Protein AF-Q1D2Q2-F1 (afdb_monomer)

Structure (mmCIF, N/CA/C/O backbone):
data_AF-Q1D2Q2-F1
#
_entry.id   AF-Q1D2Q2-F1
#
loop_
_atom_site.group_PDB
_atom_site.id
_atom_site.type_symbol
_atom_site.label_atom_id
_atom_site.label_alt_id
_atom_site.label_comp_id
_atom_site.label_asym_id
_atom_site.label_entity_id
_atom_site.label_seq_id
_atom_site.pdbx_PDB_ins_code
_atom_site.Cartn_x
_atom_site.Cartn_y
_atom_site.Cartn_z
_atom_site.occupancy
_atom_site.B_iso_or_equiv
_atom_site.auth_seq_id
_atom_site.auth_comp_id
_atom_site.auth_asym_id
_atom_site.auth_atom_id
_atom_site.pdbx_PDB_model_num
ATOM 1 N N . MET A 1 1 ? 24.891 -42.416 58.559 1.00 43.81 1 MET A N 1
ATOM 2 C CA . MET A 1 1 ? 25.131 -41.371 57.543 1.00 43.81 1 MET A CA 1
ATOM 3 C C . MET A 1 1 ? 24.347 -41.749 56.301 1.00 43.81 1 MET A C 1
ATOM 5 O O . MET A 1 1 ? 24.771 -42.635 55.578 1.00 43.81 1 MET A O 1
ATOM 9 N N . ALA A 1 2 ? 23.173 -41.157 56.113 1.00 37.09 2 ALA A N 1
ATOM 10 C CA . ALA A 1 2 ? 22.385 -41.283 54.892 1.00 37.09 2 ALA A CA 1
ATOM 11 C C . ALA A 1 2 ? 22.010 -39.855 54.489 1.00 37.09 2 ALA A C 1
ATOM 13 O O . ALA A 1 2 ? 21.326 -39.164 55.240 1.00 37.09 2 ALA A O 1
ATOM 14 N N . CYS A 1 3 ? 22.576 -39.391 53.377 1.00 44.53 3 CYS A N 1
ATOM 15 C CA . CYS A 1 3 ? 22.368 -38.055 52.834 1.00 44.53 3 CYS A CA 1
ATOM 16 C C . CYS A 1 3 ? 21.232 -38.153 51.809 1.00 44.53 3 CYS A C 1
ATOM 18 O O . CYS A 1 3 ? 21.395 -38.799 50.776 1.00 44.53 3 CYS A O 1
ATOM 20 N N . GLY A 1 4 ? 20.063 -37.603 52.141 1.00 39.84 4 GLY A N 1
ATOM 21 C CA . GLY A 1 4 ? 18.898 -37.569 51.259 1.00 39.84 4 GLY A CA 1
ATOM 22 C C . GLY A 1 4 ? 18.945 -36.346 50.347 1.00 39.84 4 GLY A C 1
ATOM 23 O O . GLY A 1 4 ? 18.933 -35.218 50.832 1.00 39.84 4 GLY A O 1
ATOM 24 N N . LEU A 1 5 ? 18.991 -36.578 49.035 1.00 48.56 5 LEU A N 1
ATOM 25 C CA . LEU A 1 5 ? 18.831 -35.560 47.997 1.00 48.56 5 LEU A CA 1
ATOM 26 C C . LEU A 1 5 ? 17.337 -35.290 47.771 1.00 48.56 5 LEU A C 1
ATOM 28 O O . LEU A 1 5 ? 16.595 -36.180 47.362 1.00 48.56 5 LEU A O 1
ATOM 32 N N . ILE A 1 6 ? 16.912 -34.055 48.035 1.00 47.44 6 ILE A N 1
ATOM 33 C CA . ILE A 1 6 ? 15.573 -33.545 47.723 1.00 47.44 6 ILE A CA 1
ATOM 34 C C . ILE A 1 6 ? 15.632 -32.914 46.327 1.00 47.44 6 ILE A C 1
ATOM 36 O O . ILE A 1 6 ? 16.265 -31.879 46.139 1.00 47.44 6 ILE A O 1
ATOM 40 N N . PHE A 1 7 ? 14.969 -33.537 45.352 1.00 45.44 7 PHE A N 1
ATOM 41 C CA . PHE A 1 7 ? 14.691 -32.935 44.047 1.00 45.44 7 PHE A CA 1
ATOM 42 C C . PHE A 1 7 ? 13.470 -32.015 44.173 1.00 45.44 7 PHE A C 1
ATOM 44 O O . PHE A 1 7 ? 12.333 -32.480 44.248 1.00 45.44 7 PHE A O 1
ATOM 51 N N . GLY A 1 8 ? 13.706 -30.704 44.215 1.00 42.50 8 GLY A N 1
ATOM 52 C CA . GLY A 1 8 ? 12.659 -29.696 44.066 1.00 42.50 8 GLY A CA 1
ATOM 53 C C . GLY A 1 8 ? 12.305 -29.523 42.590 1.00 42.50 8 GLY A C 1
ATOM 54 O O . GLY A 1 8 ? 13.089 -28.957 41.834 1.00 42.50 8 GLY A O 1
ATOM 55 N N . SER A 1 9 ? 11.136 -30.019 42.179 1.00 48.91 9 SER A N 1
ATOM 56 C CA . SER A 1 9 ? 10.529 -29.688 40.885 1.00 48.91 9 SER A CA 1
ATOM 57 C C . SER A 1 9 ? 10.097 -28.224 40.892 1.00 48.91 9 SER A C 1
ATOM 59 O O . SER A 1 9 ? 9.145 -27.853 41.579 1.00 48.91 9 SER A O 1
ATOM 61 N N . LEU A 1 10 ? 10.810 -27.396 40.135 1.00 44.06 10 LEU A N 1
ATOM 62 C CA . LEU A 1 10 ? 10.435 -26.018 39.858 1.00 44.06 10 LEU A CA 1
ATOM 63 C C . LEU A 1 10 ? 9.388 -26.042 38.732 1.00 44.06 10 LEU A C 1
ATOM 65 O O . LEU A 1 10 ? 9.733 -26.193 37.562 1.00 44.06 10 LEU A O 1
ATOM 69 N N . LEU A 1 11 ? 8.101 -25.953 39.081 1.00 40.75 11 LEU A N 1
ATOM 70 C CA . LEU A 1 11 ? 7.056 -25.652 38.101 1.00 40.75 11 LEU A CA 1
ATOM 71 C C . LEU A 1 11 ? 7.290 -24.226 37.589 1.00 40.75 11 LEU A C 1
ATOM 73 O O . LEU A 1 11 ? 7.010 -23.260 38.297 1.00 40.75 11 LEU A O 1
ATOM 77 N N . MET A 1 12 ? 7.793 -24.091 36.363 1.00 42.59 12 MET A N 1
ATOM 78 C CA . MET A 1 12 ? 7.702 -22.832 35.632 1.00 42.59 12 MET A CA 1
ATOM 79 C C . MET A 1 12 ? 6.251 -22.654 35.188 1.00 42.59 12 MET A C 1
ATOM 81 O O . MET A 1 12 ? 5.769 -23.344 34.292 1.00 42.59 12 MET A O 1
ATOM 85 N N . ALA A 1 13 ? 5.532 -21.765 35.870 1.00 40.06 13 ALA A N 1
ATOM 86 C CA . ALA A 1 13 ? 4.243 -21.290 35.403 1.00 40.06 13 ALA A CA 1
ATOM 87 C C . ALA A 1 13 ? 4.483 -20.487 34.118 1.00 40.06 13 ALA A C 1
ATOM 89 O O . ALA A 1 13 ? 5.111 -19.431 34.159 1.00 40.06 13 ALA A O 1
ATOM 90 N N . ALA A 1 14 ? 4.015 -21.006 32.984 1.00 39.06 14 ALA A N 1
ATOM 91 C CA . ALA A 1 14 ? 3.929 -20.238 31.754 1.00 39.06 14 ALA A CA 1
ATOM 92 C C . ALA A 1 14 ? 3.015 -19.036 32.016 1.00 39.06 14 ALA A C 1
ATOM 94 O O . ALA A 1 14 ? 1.819 -19.198 32.273 1.00 39.06 14 ALA A O 1
ATOM 95 N N . SER A 1 15 ? 3.591 -17.836 32.013 1.00 40.81 15 SER A N 1
ATOM 96 C CA . SER A 1 15 ? 2.819 -16.599 32.013 1.00 40.81 15 SER A CA 1
ATOM 97 C C . SER A 1 15 ? 1.893 -16.624 30.793 1.00 40.81 15 SER A C 1
ATOM 99 O O . SER A 1 15 ? 2.375 -16.894 29.691 1.00 40.81 15 SER A O 1
ATOM 101 N N . PRO A 1 16 ? 0.580 -16.379 30.939 1.00 40.47 16 PRO A N 1
ATOM 102 C CA . PRO A 1 16 ? -0.288 -16.216 29.785 1.00 40.47 16 PRO A CA 1
ATOM 103 C C . PRO A 1 16 ? 0.225 -15.010 28.996 1.00 40.47 16 PRO A C 1
ATOM 105 O O . PRO A 1 16 ? 0.161 -13.881 29.482 1.00 40.47 16 PRO A O 1
ATOM 108 N N . GLY A 1 17 ? 0.786 -15.260 27.811 1.00 37.88 17 GLY A N 1
ATOM 109 C CA . GLY A 1 17 ? 1.134 -14.209 26.866 1.00 37.88 17 GLY A CA 1
ATOM 110 C C . GLY A 1 17 ? -0.112 -13.369 26.625 1.00 37.88 17 GLY A C 1
ATOM 111 O O . GLY A 1 17 ? -1.138 -13.881 26.170 1.00 37.88 17 GLY A O 1
ATOM 112 N N . PHE A 1 18 ? -0.055 -12.099 27.017 1.00 40.84 18 PHE A N 1
ATOM 113 C CA . PHE A 1 18 ? -1.107 -11.143 26.725 1.00 40.84 18 PHE A CA 1
ATOM 114 C C . PHE A 1 18 ? -1.119 -10.945 25.211 1.00 40.84 18 PHE A C 1
ATOM 116 O O . PHE A 1 18 ? -0.372 -10.131 24.686 1.00 40.84 18 PHE A O 1
ATOM 123 N N . ALA A 1 19 ? -1.963 -11.693 24.500 1.00 39.91 19 ALA A N 1
ATOM 124 C CA . ALA A 1 19 ? -2.364 -11.308 23.157 1.00 39.91 19 ALA A CA 1
ATOM 125 C C . ALA A 1 19 ? -2.911 -9.879 23.262 1.00 39.91 19 ALA A C 1
ATOM 127 O O . ALA A 1 19 ? -3.920 -9.659 23.941 1.00 39.91 19 ALA A O 1
ATOM 128 N N . HIS A 1 20 ? -2.202 -8.906 22.685 1.00 43.34 20 HIS A N 1
ATOM 129 C CA . HIS A 1 20 ? -2.598 -7.505 22.733 1.00 43.34 20 HIS A CA 1
ATOM 130 C C . HIS A 1 20 ? -4.041 -7.380 22.206 1.00 43.34 20 HIS A C 1
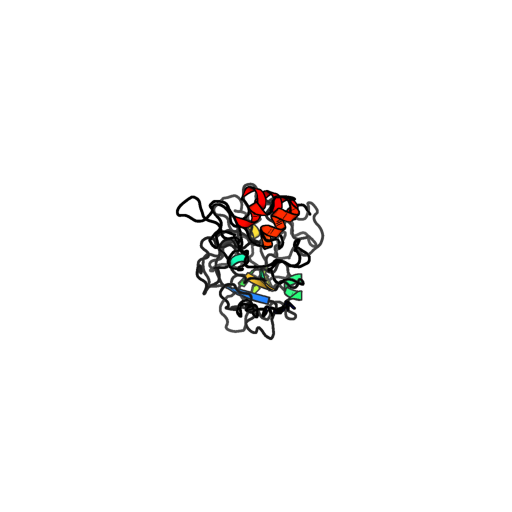ATOM 132 O O . HIS A 1 20 ? -4.293 -7.716 21.048 1.00 43.34 20 HIS A O 1
ATOM 138 N N . PRO A 1 21 ? -5.020 -6.928 23.017 1.00 45.50 21 PRO A N 1
ATOM 139 C CA . PRO A 1 21 ? -6.435 -6.943 22.633 1.00 45.50 21 PRO A CA 1
ATOM 140 C C . PRO A 1 21 ? -6.850 -5.950 21.525 1.00 45.50 21 PRO A C 1
ATOM 142 O O . PRO A 1 21 ? -7.998 -5.514 21.528 1.00 45.50 21 PRO A O 1
ATOM 145 N N . SER A 1 22 ? -5.978 -5.527 20.602 1.00 51.03 22 SER A N 1
ATOM 146 C CA . SER A 1 22 ? -6.237 -4.313 19.806 1.00 51.03 22 SER A CA 1
ATOM 147 C C . SER A 1 22 ? -5.898 -4.308 18.312 1.00 51.03 22 SER A C 1
ATOM 149 O O . SER A 1 22 ? -6.253 -3.329 17.665 1.00 51.03 22 SER A O 1
ATOM 151 N N . ASP A 1 23 ? -5.358 -5.377 17.722 1.00 63.38 23 ASP A N 1
ATOM 152 C CA . ASP A 1 23 ? -5.112 -5.417 16.260 1.00 63.38 23 ASP A CA 1
ATOM 153 C C . ASP A 1 23 ? -6.286 -6.003 15.456 1.00 63.38 23 ASP A C 1
ATOM 155 O O . ASP A 1 23 ? -6.268 -6.083 14.229 1.00 63.38 23 ASP A O 1
ATOM 159 N N . ALA A 1 24 ? -7.377 -6.377 16.133 1.00 77.62 24 ALA A N 1
ATOM 160 C CA . ALA A 1 24 ? -8.577 -6.903 15.479 1.00 77.62 24 ALA A CA 1
ATOM 161 C C . ALA A 1 24 ? -9.261 -5.876 14.553 1.00 77.62 24 ALA A C 1
ATOM 163 O O . ALA A 1 24 ? -9.958 -6.258 13.609 1.00 77.62 24 ALA A O 1
ATOM 164 N N . ALA A 1 25 ? -9.065 -4.581 14.815 1.00 89.06 25 ALA A N 1
ATOM 165 C CA . ALA A 1 25 ? -9.660 -3.508 14.028 1.00 89.06 25 ALA A CA 1
ATOM 166 C C . ALA A 1 25 ? -9.033 -3.373 12.632 1.00 89.06 25 ALA A C 1
ATOM 168 O O . ALA A 1 25 ? -9.704 -2.885 11.734 1.00 89.06 25 ALA A O 1
ATOM 169 N N . GLY A 1 26 ? -7.799 -3.820 12.414 1.00 94.25 26 GLY A N 1
ATOM 170 C CA . GLY A 1 26 ? -7.117 -3.741 11.118 1.00 94.25 26 GLY A CA 1
ATOM 171 C C . GLY A 1 26 ? -6.541 -2.387 10.727 1.00 94.25 26 GLY A C 1
ATOM 172 O O . GLY A 1 26 ? -5.613 -2.347 9.923 1.00 94.25 26 GLY A O 1
ATOM 173 N N . CYS A 1 27 ? -6.993 -1.304 11.352 1.00 97.62 27 CYS A N 1
ATOM 174 C CA . CYS A 1 27 ? -6.405 0.024 11.210 1.00 97.62 27 CYS A CA 1
ATOM 175 C C . CYS A 1 27 ? -5.466 0.334 12.370 1.00 97.62 27 CYS A C 1
ATOM 177 O O . CYS A 1 27 ? -5.720 -0.064 13.511 1.00 97.62 27 CYS A O 1
ATOM 179 N N . ALA A 1 28 ? -4.385 1.048 12.075 1.00 96.19 28 ALA A N 1
ATOM 180 C CA . ALA A 1 28 ? -3.312 1.332 13.022 1.00 96.19 28 ALA A CA 1
ATOM 181 C C . ALA A 1 28 ? -3.770 2.147 14.250 1.00 96.19 28 ALA A C 1
ATOM 183 O O . ALA A 1 28 ? -3.294 1.930 15.365 1.00 96.19 28 ALA A O 1
ATOM 184 N N . ASP A 1 29 ? -4.745 3.036 14.068 1.00 95.75 29 ASP A N 1
ATOM 185 C CA . ASP A 1 29 ? -5.373 3.834 15.129 1.00 95.75 29 ASP A CA 1
ATOM 186 C C . ASP A 1 29 ? -6.570 3.142 15.802 1.00 95.75 29 ASP A C 1
ATOM 188 O O . ASP A 1 29 ? -7.181 3.692 16.721 1.00 95.75 29 ASP A O 1
ATOM 192 N N . ARG A 1 30 ? -6.857 1.896 15.403 1.00 94.75 30 ARG A N 1
ATOM 193 C CA . ARG A 1 30 ? -7.906 1.024 15.945 1.00 94.75 30 ARG A CA 1
ATOM 194 C C . ARG A 1 30 ? -9.338 1.468 15.626 1.00 94.75 30 ARG A C 1
ATOM 196 O O . ARG A 1 30 ? -10.268 0.883 16.193 1.00 94.75 30 ARG A O 1
ATOM 203 N N . GLN A 1 31 ? -9.545 2.429 14.726 1.00 95.19 31 GLN A N 1
ATOM 204 C CA . GLN A 1 31 ? -10.874 2.778 14.213 1.00 95.19 31 GLN A CA 1
ATOM 205 C C . GLN A 1 31 ? -11.071 2.284 12.782 1.00 95.19 31 GLN A C 1
ATOM 207 O O . GLN A 1 31 ? -10.125 2.126 12.034 1.00 95.19 31 GLN A O 1
ATOM 212 N N . ARG A 1 32 ? -12.313 1.939 12.425 1.00 97.19 32 ARG A N 1
ATOM 213 C CA . ARG A 1 32 ? -12.681 1.555 11.057 1.00 97.19 32 ARG A CA 1
ATOM 214 C C . ARG A 1 32 ? -13.614 2.605 10.480 1.00 97.19 32 ARG A C 1
ATOM 216 O O . ARG A 1 32 ? -14.756 2.743 10.937 1.00 97.19 32 ARG A O 1
ATOM 223 N N . GLU A 1 33 ? -13.206 3.252 9.400 1.00 97.62 33 GLU A N 1
ATOM 224 C CA . GLU A 1 33 ? -14.024 4.240 8.694 1.00 97.62 33 GLU A CA 1
ATOM 225 C C . GLU A 1 33 ? -14.810 3.577 7.564 1.00 97.62 33 GLU A C 1
ATOM 227 O O . GLU A 1 33 ? -15.929 4.002 7.265 1.00 97.62 33 GLU A O 1
ATOM 232 N N . GLY A 1 34 ? -14.272 2.491 7.007 1.00 98.19 34 GLY A N 1
ATOM 233 C CA . GLY A 1 34 ? -14.953 1.546 6.126 1.00 98.19 34 GLY A CA 1
ATOM 234 C C . GLY A 1 34 ? -14.966 0.138 6.724 1.00 98.19 34 GLY A C 1
ATOM 235 O O . GLY A 1 34 ? -14.126 -0.214 7.547 1.00 98.19 34 GLY A O 1
ATOM 236 N N . PHE A 1 35 ? -15.924 -0.696 6.316 1.00 98.19 35 PHE A N 1
ATOM 237 C CA . PHE A 1 35 ? -16.083 -2.077 6.803 1.00 98.19 35 PHE A CA 1
ATOM 238 C C . PHE A 1 35 ? -16.230 -2.157 8.334 1.00 98.19 35 PHE A C 1
ATOM 240 O O . PHE A 1 35 ? -15.615 -2.984 9.007 1.00 98.19 35 PHE A O 1
ATOM 247 N N . LYS A 1 36 ? -17.072 -1.270 8.884 1.00 97.19 36 LYS A N 1
ATOM 248 C CA . LYS A 1 36 ? -17.207 -1.017 10.333 1.00 97.19 36 LYS A CA 1
ATOM 249 C C . LYS A 1 36 ? -17.699 -2.213 11.155 1.00 97.19 36 LYS A C 1
ATOM 251 O O . LYS A 1 36 ? -17.423 -2.291 12.346 1.00 97.19 36 LYS A O 1
ATOM 256 N N . ASP A 1 37 ? -18.459 -3.120 10.545 1.00 96.62 37 ASP A N 1
ATOM 257 C CA . ASP A 1 37 ? -18.971 -4.319 11.216 1.00 96.62 37 ASP A CA 1
ATOM 258 C C . ASP A 1 37 ? -17.919 -5.438 11.175 1.00 96.62 37 ASP A C 1
ATOM 260 O O . ASP A 1 37 ? -17.810 -6.170 10.192 1.00 96.62 37 ASP A O 1
ATOM 264 N N . ILE A 1 38 ? -17.144 -5.560 12.256 1.00 95.19 38 ILE A N 1
ATOM 265 C CA . ILE A 1 38 ? -16.064 -6.551 12.394 1.00 95.19 38 ILE A CA 1
ATOM 266 C C . ILE A 1 38 ? -16.594 -7.987 12.297 1.00 95.19 38 ILE A C 1
ATOM 268 O O . ILE A 1 38 ? -15.911 -8.851 11.758 1.00 95.19 38 ILE A O 1
ATOM 272 N N . ALA A 1 39 ? -17.810 -8.258 12.783 1.00 94.56 39 ALA A N 1
ATOM 273 C CA . ALA A 1 39 ? -18.377 -9.603 12.712 1.00 94.56 39 ALA A CA 1
ATOM 274 C C . ALA A 1 39 ? -18.701 -9.997 11.264 1.00 94.56 39 ALA A C 1
ATOM 276 O O . ALA A 1 39 ? -18.610 -11.168 10.898 1.00 94.56 39 ALA A O 1
ATOM 277 N N . ARG A 1 40 ? -19.069 -9.015 10.435 1.00 96.31 40 ARG A N 1
ATOM 278 C CA . ARG A 1 40 ? -19.372 -9.220 9.018 1.00 96.31 40 ARG A CA 1
ATOM 279 C C . ARG A 1 40 ? -18.139 -9.174 8.114 1.00 96.31 40 ARG A C 1
ATOM 281 O O . ARG A 1 40 ? -18.116 -9.883 7.110 1.00 96.31 40 ARG A O 1
ATOM 288 N N . TRP A 1 41 ? -17.151 -8.347 8.446 1.00 96.94 41 TRP A N 1
ATOM 289 C CA . TRP A 1 41 ? -15.933 -8.133 7.659 1.00 96.94 41 TRP A CA 1
ATOM 290 C C . TRP A 1 41 ? -14.676 -8.283 8.527 1.00 96.94 41 TRP A C 1
ATOM 292 O O . TRP A 1 41 ? -13.945 -7.314 8.738 1.00 96.94 41 TRP A O 1
ATOM 302 N N . PRO A 1 42 ? -14.406 -9.485 9.061 1.00 95.25 42 PRO A N 1
ATOM 303 C CA . PRO A 1 42 ? -13.317 -9.684 10.014 1.00 95.25 42 PRO A CA 1
ATOM 304 C C . PRO A 1 42 ? -11.928 -9.463 9.408 1.00 95.25 42 PRO A C 1
ATOM 306 O O . PRO A 1 42 ? -11.016 -9.122 10.160 1.00 95.25 42 PRO A O 1
ATOM 309 N N . ASP A 1 43 ? -11.784 -9.594 8.084 1.00 96.19 43 ASP A N 1
ATOM 310 C CA . ASP A 1 43 ? -10.488 -9.663 7.390 1.00 96.19 43 ASP A CA 1
ATOM 311 C C . ASP A 1 43 ? -10.241 -8.509 6.407 1.00 96.19 43 ASP A C 1
ATOM 313 O O . ASP A 1 43 ? -9.274 -8.531 5.646 1.00 96.19 43 ASP A O 1
ATOM 317 N N . ILE A 1 44 ? -11.104 -7.489 6.423 1.00 98.06 44 ILE A N 1
ATOM 318 C CA . ILE A 1 44 ? -10.921 -6.244 5.671 1.00 98.06 44 ILE A CA 1
ATOM 319 C C . ILE A 1 44 ? -11.363 -5.045 6.510 1.00 98.06 44 ILE A C 1
ATOM 321 O O . ILE A 1 44 ? -12.381 -5.108 7.200 1.00 98.06 44 ILE A O 1
ATOM 325 N N . ALA A 1 45 ? -10.625 -3.946 6.430 1.00 98.50 45 ALA A N 1
ATOM 326 C CA . ALA A 1 45 ? -10.936 -2.678 7.076 1.00 98.50 45 ALA A CA 1
ATOM 327 C C . ALA A 1 45 ? -10.695 -1.520 6.100 1.00 98.50 45 ALA A C 1
ATOM 329 O O . ALA A 1 45 ? -9.763 -1.564 5.302 1.00 98.50 45 ALA A O 1
ATOM 330 N N . GLY A 1 46 ? -11.536 -0.486 6.140 1.00 98.56 46 GLY A N 1
ATOM 331 C CA . GLY A 1 46 ? -11.234 0.789 5.489 1.00 98.56 46 GLY A CA 1
ATOM 332 C C . GLY A 1 46 ? -10.664 1.738 6.528 1.00 98.56 46 GLY A C 1
ATOM 333 O O . GLY A 1 46 ? -11.398 2.100 7.443 1.00 98.56 46 GLY A O 1
ATOM 334 N N . CYS A 1 47 ? -9.397 2.108 6.373 1.00 98.69 47 CYS A N 1
ATOM 335 C CA . CYS A 1 47 ? -8.634 2.894 7.336 1.00 98.69 47 CYS A CA 1
ATOM 336 C C . CYS A 1 47 ? -8.364 4.279 6.760 1.00 98.69 47 CYS A C 1
ATOM 338 O O . CYS A 1 47 ? -7.687 4.421 5.733 1.00 98.69 47 CYS A O 1
ATOM 340 N N . ALA A 1 48 ? -8.937 5.303 7.377 1.00 98.44 48 ALA A N 1
ATOM 341 C CA . ALA A 1 48 ? -8.688 6.684 7.022 1.00 98.44 48 ALA A CA 1
ATOM 342 C C . ALA A 1 48 ? -7.331 7.151 7.550 1.00 98.44 48 ALA A C 1
ATOM 344 O O . ALA A 1 48 ? -6.676 6.503 8.359 1.00 98.44 48 ALA A O 1
ATOM 345 N N . GLY A 1 49 ? -6.866 8.280 7.028 1.00 97.94 49 GLY A N 1
ATOM 346 C CA . GLY A 1 49 ? -5.593 8.855 7.440 1.00 97.94 49 GLY A CA 1
ATOM 347 C C . GLY A 1 49 ? -4.839 9.495 6.291 1.00 97.94 49 GLY A C 1
ATOM 348 O O . GLY A 1 49 ? -5.385 9.743 5.214 1.00 97.94 49 GLY A O 1
ATOM 349 N N . ALA A 1 50 ? -3.580 9.810 6.556 1.00 98.19 50 ALA A N 1
ATOM 350 C CA . ALA A 1 50 ? -2.706 10.561 5.673 1.00 98.19 50 ALA A CA 1
ATOM 351 C C . ALA A 1 50 ? -1.313 9.925 5.634 1.00 98.19 50 ALA A C 1
ATOM 353 O O . ALA A 1 50 ? -0.880 9.293 6.596 1.00 98.19 50 ALA A O 1
ATOM 354 N N . TRP A 1 51 ? -0.585 10.162 4.548 1.00 98.44 51 TRP A N 1
ATOM 355 C CA . TRP A 1 51 ? 0.820 9.798 4.383 1.00 98.44 51 TRP A CA 1
ATOM 356 C C . TRP A 1 51 ? 1.517 10.818 3.487 1.00 98.44 51 TRP A C 1
ATOM 358 O O . TRP A 1 51 ? 0.890 11.502 2.671 1.00 98.44 51 TRP A O 1
ATOM 368 N N . ARG A 1 52 ? 2.831 10.949 3.668 1.00 97.69 52 ARG A N 1
ATOM 369 C CA . ARG A 1 52 ? 3.660 11.902 2.913 1.00 97.69 52 ARG A CA 1
ATOM 370 C C . ARG A 1 52 ? 4.868 11.267 2.243 1.00 97.69 52 ARG A C 1
ATOM 372 O O . ARG A 1 52 ? 5.479 11.921 1.406 1.00 97.69 52 ARG A O 1
ATOM 379 N N . ILE A 1 53 ? 5.214 10.033 2.602 1.00 97.56 53 ILE A N 1
ATOM 380 C CA . ILE A 1 53 ? 6.149 9.227 1.816 1.00 97.56 53 ILE A CA 1
ATOM 381 C C . ILE A 1 53 ? 5.351 8.684 0.625 1.00 97.56 53 ILE A C 1
ATOM 383 O O . ILE A 1 53 ? 4.389 7.954 0.864 1.00 97.56 53 ILE A O 1
ATOM 387 N N . PRO A 1 54 ? 5.670 9.092 -0.613 1.00 97.69 54 PRO A N 1
ATOM 388 C CA . PRO A 1 54 ? 4.806 8.862 -1.761 1.00 97.69 54 PRO A CA 1
ATOM 389 C C . PRO A 1 54 ? 4.771 7.396 -2.188 1.00 97.69 54 PRO A C 1
ATOM 391 O O . PRO A 1 54 ? 5.748 6.660 -2.037 1.00 97.69 54 PRO A O 1
ATOM 394 N N . GLY A 1 55 ? 3.626 7.021 -2.752 1.00 97.81 55 GLY A N 1
ATOM 395 C CA . GLY A 1 55 ? 3.397 5.733 -3.383 1.00 97.81 55 GLY A CA 1
ATOM 396 C C . GLY A 1 55 ? 2.504 4.788 -2.584 1.00 97.81 55 GLY A C 1
ATOM 397 O O . GLY A 1 55 ? 2.319 4.898 -1.372 1.00 97.81 55 GLY A O 1
ATOM 398 N N . LEU A 1 56 ? 1.941 3.842 -3.322 1.00 97.75 56 LEU A N 1
ATOM 399 C CA . LEU A 1 56 ? 1.140 2.715 -2.849 1.00 97.75 56 LEU A CA 1
ATOM 400 C C . LEU A 1 56 ? 1.413 1.434 -3.646 1.00 97.75 56 LEU A C 1
ATOM 402 O O . LEU A 1 56 ? 0.932 0.369 -3.269 1.00 97.75 56 LEU A O 1
ATOM 406 N N . HIS A 1 57 ? 2.178 1.515 -4.736 1.00 97.19 57 HIS A N 1
ATOM 407 C CA . HIS A 1 57 ? 2.509 0.371 -5.575 1.00 97.19 57 HIS A CA 1
ATOM 408 C C . HIS A 1 57 ? 3.238 -0.731 -4.778 1.00 97.19 57 HIS A C 1
ATOM 410 O O . HIS A 1 57 ? 3.920 -0.454 -3.790 1.00 97.19 57 HIS A O 1
ATOM 416 N N . THR A 1 58 ? 3.061 -1.993 -5.179 1.00 94.56 58 THR A N 1
ATOM 417 C CA . THR A 1 58 ? 3.714 -3.150 -4.536 1.00 94.56 58 THR A CA 1
ATOM 418 C C . THR A 1 58 ? 5.206 -3.224 -4.841 1.00 94.56 58 THR A C 1
ATOM 420 O O . THR A 1 58 ? 5.999 -3.555 -3.967 1.00 94.56 58 THR A O 1
ATOM 423 N N . ASP A 1 59 ? 5.590 -2.905 -6.075 1.00 95.19 59 ASP A N 1
ATOM 424 C CA . ASP A 1 59 ? 6.995 -2.884 -6.485 1.00 95.19 59 ASP A CA 1
ATOM 425 C C . ASP A 1 59 ? 7.704 -1.609 -6.016 1.00 95.19 59 ASP A C 1
ATOM 427 O O . ASP A 1 59 ? 7.100 -0.543 -5.931 1.00 95.19 59 ASP A O 1
ATOM 431 N N . ASN A 1 60 ? 9.013 -1.707 -5.785 1.00 95.19 60 ASN A N 1
ATOM 432 C CA . ASN A 1 60 ? 9.896 -0.573 -5.520 1.00 95.19 60 ASN A CA 1
ATOM 433 C C . ASN A 1 60 ? 11.196 -0.728 -6.338 1.00 95.19 60 ASN A C 1
ATOM 435 O O . ASN A 1 60 ? 12.210 -1.191 -5.812 1.00 95.19 60 ASN A O 1
ATOM 439 N N . PRO A 1 61 ? 11.186 -0.377 -7.635 1.00 95.25 61 PRO A N 1
ATOM 440 C CA . PRO A 1 61 ? 12.341 -0.537 -8.526 1.00 95.25 61 PRO A CA 1
ATOM 441 C C . PRO A 1 61 ? 13.489 0.457 -8.258 1.00 95.25 61 PRO A C 1
ATOM 443 O O . PRO A 1 61 ? 14.489 0.457 -8.977 1.00 95.25 61 PRO A O 1
ATOM 446 N N . GLY A 1 62 ? 13.350 1.356 -7.281 1.00 95.06 62 GLY A N 1
ATOM 447 C CA . GLY A 1 62 ? 14.247 2.483 -7.032 1.00 95.06 62 GLY A CA 1
ATOM 448 C C . GLY A 1 62 ? 14.015 3.650 -7.992 1.00 95.06 62 GLY A C 1
ATOM 449 O O . GLY A 1 62 ? 13.990 4.795 -7.550 1.00 95.06 62 GLY A O 1
ATOM 450 N N . ILE A 1 63 ? 13.793 3.370 -9.281 1.00 95.50 63 ILE A N 1
ATOM 451 C CA . ILE A 1 63 ? 13.390 4.346 -10.303 1.00 95.50 63 ILE A CA 1
ATOM 452 C C . ILE A 1 63 ? 12.186 3.811 -11.077 1.00 95.50 63 ILE A C 1
ATOM 454 O O . ILE A 1 63 ? 12.240 2.696 -11.599 1.00 95.50 63 ILE A O 1
ATOM 458 N N . ALA A 1 64 ? 11.122 4.608 -11.190 1.00 95.81 64 ALA A N 1
ATOM 459 C CA . ALA A 1 64 ? 9.901 4.203 -11.880 1.00 95.81 64 ALA A CA 1
ATOM 460 C C . ALA A 1 64 ? 10.150 4.011 -13.395 1.00 95.81 64 ALA A C 1
ATOM 462 O O . ALA A 1 64 ? 10.560 4.959 -14.071 1.00 95.81 64 ALA A O 1
ATOM 463 N N . PRO A 1 65 ? 9.879 2.822 -13.969 1.00 95.00 65 PRO A N 1
ATOM 464 C CA . PRO A 1 65 ? 10.122 2.544 -15.385 1.00 95.00 65 PRO A CA 1
ATOM 465 C C . PRO A 1 65 ? 9.380 3.469 -16.354 1.00 95.00 65 PRO A C 1
ATOM 467 O O . PRO A 1 65 ? 9.934 3.817 -17.395 1.00 95.00 65 PRO A O 1
ATOM 470 N N . ALA A 1 66 ? 8.147 3.859 -16.019 1.00 92.75 66 ALA A N 1
ATOM 471 C CA . ALA A 1 66 ? 7.327 4.740 -16.851 1.00 92.75 66 ALA A CA 1
ATOM 472 C C . ALA A 1 66 ? 7.671 6.234 -16.680 1.00 92.75 66 ALA A C 1
ATOM 474 O O . ALA A 1 66 ? 7.291 7.041 -17.524 1.00 92.75 66 ALA A O 1
ATOM 475 N N . CYS A 1 67 ? 8.436 6.601 -15.643 1.00 93.94 67 CYS A N 1
ATOM 476 C CA . CYS A 1 67 ? 8.781 7.989 -15.321 1.00 93.94 67 CYS A CA 1
ATOM 477 C C . CYS A 1 67 ? 10.270 8.117 -14.983 1.00 93.94 67 CYS A C 1
ATOM 479 O O . CYS A 1 67 ? 10.655 8.134 -13.808 1.00 93.94 67 CYS A O 1
ATOM 481 N N . PRO A 1 68 ? 11.147 8.194 -16.000 1.00 90.56 68 PRO A N 1
ATOM 482 C CA . PRO A 1 68 ? 12.582 8.307 -15.785 1.00 90.56 68 PRO A CA 1
ATOM 483 C C . PRO A 1 68 ? 12.943 9.482 -14.867 1.00 90.56 68 PRO A C 1
ATOM 485 O O . PRO A 1 68 ? 12.555 10.623 -15.102 1.00 90.56 68 PRO A O 1
ATOM 488 N N . GLY A 1 69 ? 13.724 9.197 -13.823 1.00 92.00 69 GLY A N 1
ATOM 489 C CA . GLY A 1 69 ? 14.132 10.187 -12.821 1.00 92.00 69 GLY A CA 1
ATOM 490 C C . GLY A 1 69 ? 13.192 10.307 -11.618 1.00 92.00 69 GLY A C 1
ATOM 491 O O . GLY A 1 69 ? 13.549 10.984 -10.654 1.00 92.00 69 GLY A O 1
ATOM 492 N N . LEU A 1 70 ? 12.042 9.626 -11.626 1.00 95.44 70 LEU A N 1
ATOM 493 C CA . LEU A 1 70 ? 11.203 9.487 -10.442 1.00 95.44 70 LEU A CA 1
ATOM 494 C C . LEU A 1 70 ? 11.751 8.378 -9.534 1.00 95.44 70 LEU A C 1
ATOM 496 O O . LEU A 1 70 ? 11.794 7.214 -9.929 1.00 95.44 70 LEU A O 1
ATOM 500 N N . VAL A 1 71 ? 12.146 8.743 -8.313 1.00 95.19 71 VAL A N 1
ATOM 501 C CA . VAL A 1 71 ? 12.567 7.794 -7.272 1.00 95.19 71 VAL A CA 1
ATOM 502 C C . VAL A 1 71 ? 11.340 7.175 -6.610 1.00 95.19 71 VAL A C 1
ATOM 504 O O . VAL A 1 71 ? 10.419 7.895 -6.226 1.00 95.19 71 VAL A O 1
ATOM 507 N N . THR A 1 72 ? 11.343 5.853 -6.455 1.00 96.12 72 THR A N 1
ATOM 508 C CA . THR A 1 72 ? 10.282 5.111 -5.760 1.00 96.12 72 THR A CA 1
ATOM 509 C C . THR A 1 72 ? 10.680 4.810 -4.315 1.00 96.12 72 THR A C 1
ATOM 511 O O . THR A 1 72 ? 11.864 4.776 -3.974 1.00 96.12 72 THR A O 1
ATOM 514 N N . PHE A 1 73 ? 9.685 4.591 -3.456 1.00 96.00 73 PHE A N 1
ATOM 515 C CA . PHE A 1 73 ? 9.883 4.323 -2.033 1.00 96.00 73 PHE A CA 1
ATOM 516 C C . PHE A 1 73 ? 9.320 2.956 -1.662 1.00 96.00 73 PHE A C 1
ATOM 518 O O . PHE A 1 73 ? 8.354 2.485 -2.261 1.00 96.00 73 PHE A O 1
ATOM 525 N N . ASP A 1 74 ? 9.916 2.331 -0.648 1.00 95.19 74 ASP A N 1
ATOM 526 C CA . ASP A 1 74 ? 9.320 1.150 -0.039 1.00 95.19 74 ASP A CA 1
ATOM 527 C C . ASP A 1 74 ? 8.094 1.591 0.755 1.00 95.19 74 ASP A C 1
ATOM 529 O O . ASP A 1 74 ? 8.173 2.410 1.678 1.00 95.19 74 ASP A O 1
ATOM 533 N N . THR A 1 75 ? 6.946 1.072 0.342 1.00 96.81 75 THR A N 1
ATOM 534 C CA . THR A 1 75 ? 5.682 1.329 1.015 1.00 96.81 75 THR A CA 1
ATOM 535 C C . THR A 1 75 ? 5.053 0.066 1.566 1.00 96.81 75 THR A C 1
ATOM 537 O O . THR A 1 75 ? 3.956 0.165 2.105 1.00 96.81 75 THR A O 1
ATOM 540 N N . LEU A 1 76 ? 5.708 -1.097 1.448 1.00 92.56 76 LEU A N 1
ATOM 541 C CA . LEU A 1 76 ? 5.262 -2.359 2.043 1.00 92.56 76 LEU A CA 1
ATOM 542 C C . LEU A 1 76 ? 5.557 -2.383 3.546 1.00 92.56 76 LEU A C 1
ATOM 544 O O . LEU A 1 76 ? 4.713 -2.823 4.325 1.00 92.56 76 LEU A O 1
ATOM 548 N N . THR A 1 77 ? 6.705 -1.839 3.948 1.00 89.94 77 THR A N 1
ATOM 549 C CA . THR A 1 77 ? 7.108 -1.731 5.355 1.00 89.94 77 THR A CA 1
ATOM 550 C C . THR A 1 77 ? 6.630 -0.405 5.961 1.00 89.94 77 THR A C 1
ATOM 552 O O . THR A 1 77 ? 6.877 0.646 5.365 1.00 89.94 77 THR A O 1
ATOM 555 N N . PRO A 1 78 ? 5.974 -0.391 7.140 1.00 95.44 78 PRO A N 1
ATOM 556 C CA . PRO A 1 78 ? 5.587 0.847 7.823 1.00 95.44 78 PRO A CA 1
ATOM 557 C C . PRO A 1 78 ? 6.796 1.758 8.099 1.00 95.44 78 PRO A C 1
ATOM 559 O O . PRO A 1 78 ? 7.801 1.318 8.655 1.00 95.44 78 PRO A O 1
ATOM 562 N N . ALA A 1 79 ? 6.706 3.041 7.751 1.00 95.38 79 ALA A N 1
ATOM 563 C CA . ALA A 1 79 ? 7.815 3.991 7.871 1.00 95.38 79 ALA A CA 1
ATOM 564 C C . ALA A 1 79 ? 7.794 4.806 9.174 1.00 95.38 79 ALA A C 1
ATOM 566 O O . ALA A 1 79 ? 8.824 5.321 9.610 1.00 95.38 79 ALA A O 1
ATOM 567 N N . CYS A 1 80 ? 6.632 4.931 9.815 1.00 95.31 80 CYS A N 1
ATOM 568 C CA . CYS A 1 80 ? 6.454 5.690 11.049 1.00 95.31 80 CYS A CA 1
ATOM 569 C C . CYS A 1 80 ? 6.026 4.835 12.244 1.00 95.31 80 CYS A C 1
ATOM 571 O O . CYS A 1 80 ? 5.555 5.388 13.244 1.00 95.31 80 CYS A O 1
ATOM 573 N N . GLY A 1 81 ? 6.216 3.515 12.156 1.00 92.06 81 GLY A N 1
ATOM 574 C CA . GLY A 1 81 ? 5.861 2.562 13.205 1.00 92.06 81 GLY A CA 1
ATOM 575 C C . GLY A 1 81 ? 4.354 2.482 13.423 1.00 92.06 81 GLY A C 1
ATOM 576 O O . GLY A 1 81 ? 3.915 2.499 14.570 1.00 92.06 81 GLY A O 1
ATOM 577 N N . ARG A 1 82 ? 3.563 2.495 12.335 1.00 94.75 82 ARG A N 1
ATOM 578 C CA . ARG A 1 82 ? 2.091 2.394 12.372 1.00 94.75 82 ARG A CA 1
ATOM 579 C C . ARG A 1 82 ? 1.449 3.466 13.259 1.00 94.75 82 ARG A C 1
ATOM 581 O O . ARG A 1 82 ? 0.488 3.234 13.979 1.00 94.75 82 ARG A O 1
ATOM 588 N N . LYS A 1 83 ? 2.006 4.678 13.224 1.00 95.25 83 LYS A N 1
ATOM 589 C CA . LYS A 1 83 ? 1.460 5.858 13.920 1.00 95.25 83 LYS A CA 1
ATOM 590 C C . LYS A 1 83 ? 0.506 6.673 13.039 1.00 95.25 83 LYS A C 1
ATOM 592 O O . LYS A 1 83 ? 0.153 7.791 13.420 1.00 95.25 83 LYS A O 1
ATOM 597 N N . GLY A 1 84 ? 0.160 6.155 11.857 1.00 95.62 84 GLY A N 1
ATOM 598 C CA . GLY A 1 84 ? -0.842 6.731 10.966 1.00 95.62 84 GLY A CA 1
ATOM 599 C C . GLY A 1 84 ? -2.264 6.556 11.508 1.00 95.62 84 GLY A C 1
ATOM 600 O O . GLY A 1 84 ? -2.449 6.290 12.693 1.00 95.62 84 GLY A O 1
ATOM 601 N N . GLY A 1 85 ? -3.259 6.720 10.638 1.00 97.06 85 GLY A N 1
ATOM 602 C CA . GLY A 1 85 ? -4.672 6.782 11.022 1.00 97.06 85 GLY A CA 1
ATOM 603 C C . GLY A 1 85 ? -5.160 8.219 11.198 1.00 97.06 85 GLY A C 1
ATOM 604 O O . GLY A 1 85 ? -4.343 9.131 11.357 1.00 97.06 85 GLY A O 1
ATOM 605 N N . ASP A 1 86 ? -6.465 8.462 11.124 1.00 96.50 86 ASP A N 1
ATOM 606 C CA . ASP A 1 86 ? -7.031 9.797 11.333 1.00 96.50 86 ASP A CA 1
ATOM 607 C C . ASP A 1 86 ? -7.175 10.178 12.808 1.00 96.50 86 ASP A C 1
ATOM 609 O O . ASP A 1 86 ? -7.077 11.367 13.128 1.00 96.50 86 ASP A O 1
ATOM 613 N N . ASP A 1 87 ? -7.282 9.182 13.684 1.00 95.88 87 ASP A N 1
ATOM 614 C CA . ASP A 1 87 ? -7.253 9.336 15.142 1.00 95.88 87 ASP A CA 1
ATOM 615 C C . ASP A 1 87 ? -5.880 8.989 15.753 1.00 95.88 87 ASP A C 1
ATOM 617 O O . ASP A 1 87 ? -5.678 9.051 16.971 1.00 95.88 87 ASP A O 1
ATOM 621 N N . GLY A 1 88 ? -4.914 8.622 14.907 1.00 94.00 88 GLY A N 1
ATOM 622 C CA . GLY A 1 88 ? -3.571 8.232 15.321 1.00 94.00 88 GLY A CA 1
ATOM 623 C C . GLY A 1 88 ? -2.663 9.401 15.738 1.00 94.00 88 GLY A C 1
ATOM 624 O O . GLY A 1 88 ? -3.003 10.575 15.580 1.00 94.00 88 GLY A O 1
ATOM 625 N N . PRO A 1 89 ? -1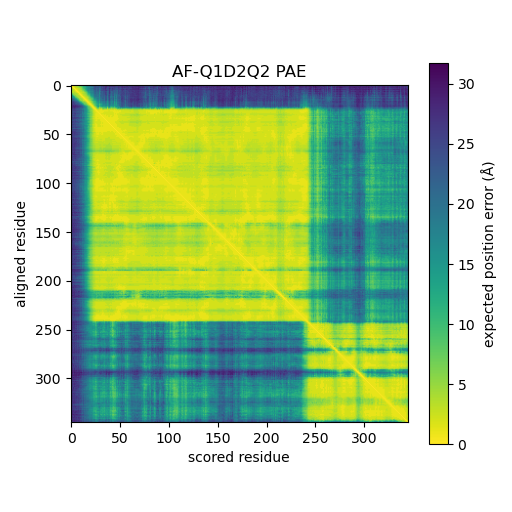.445 9.114 16.240 1.00 95.88 89 PRO A N 1
ATOM 626 C CA . PRO A 1 89 ? -0.476 10.141 16.640 1.00 95.88 89 PRO A CA 1
ATOM 627 C C . PRO A 1 89 ? 0.051 11.018 15.492 1.00 95.88 89 PRO A C 1
ATOM 629 O O . PRO A 1 89 ? 0.588 12.101 15.744 1.00 95.88 89 PRO A O 1
ATOM 632 N N . LYS A 1 90 ? -0.050 10.562 14.235 1.00 96.75 90 LYS A N 1
ATOM 633 C CA . LYS A 1 90 ? 0.400 11.291 13.039 1.00 96.75 90 LYS A CA 1
ATOM 634 C C . LYS A 1 90 ? -0.724 11.434 11.998 1.00 96.75 90 LYS A C 1
ATOM 636 O O . LYS A 1 90 ? -0.550 11.012 10.853 1.00 96.75 90 LYS A O 1
ATOM 641 N N . PRO A 1 91 ? -1.825 12.141 12.312 1.00 96.50 91 PRO A N 1
ATOM 642 C CA . PRO A 1 91 ? -3.011 12.189 11.450 1.00 96.50 91 PRO A CA 1
ATOM 643 C C . PRO A 1 91 ? -2.811 12.977 10.144 1.00 96.50 91 PRO A C 1
ATOM 645 O O . PRO A 1 91 ? -3.628 12.903 9.230 1.00 96.50 91 PRO A O 1
ATOM 648 N N . GLY A 1 92 ? -1.711 13.734 10.036 1.00 96.75 92 GLY A N 1
ATOM 649 C CA . GLY A 1 92 ? -1.271 14.420 8.812 1.00 96.75 92 GLY A CA 1
ATOM 650 C C . GLY A 1 92 ? -0.188 13.679 8.011 1.00 96.75 92 GLY A C 1
ATOM 651 O O . GLY A 1 92 ? 0.385 14.266 7.087 1.00 96.75 92 GLY A O 1
ATOM 652 N N . GLY A 1 93 ? 0.151 12.440 8.392 1.00 97.56 93 GLY A N 1
ATOM 653 C CA . GLY A 1 93 ? 1.035 11.552 7.629 1.00 97.56 93 GLY A CA 1
ATOM 654 C C . GLY A 1 93 ? 2.528 11.887 7.664 1.00 97.56 93 GLY A C 1
ATOM 655 O O . GLY A 1 93 ? 3.280 11.439 6.801 1.00 97.56 93 GLY A O 1
ATOM 656 N N . ALA A 1 94 ? 2.985 12.711 8.612 1.00 97.62 94 ALA A N 1
ATOM 657 C CA . ALA A 1 94 ? 4.374 13.169 8.666 1.00 97.62 94 ALA A CA 1
ATOM 658 C C . ALA A 1 94 ? 5.368 12.011 8.902 1.00 97.62 94 ALA A C 1
ATOM 660 O O . ALA A 1 94 ? 5.471 11.463 10.004 1.00 97.62 94 ALA A O 1
ATOM 661 N N . GLY A 1 95 ? 6.128 11.668 7.859 1.00 97.12 95 GLY A N 1
ATOM 662 C CA . GLY A 1 95 ? 7.071 10.546 7.863 1.00 97.12 95 GLY A CA 1
ATOM 663 C C . GLY A 1 95 ? 6.409 9.168 7.796 1.00 97.12 95 GLY A C 1
ATOM 664 O O . GLY A 1 95 ? 7.090 8.187 8.048 1.00 97.12 95 GLY A O 1
ATOM 665 N N . CYS A 1 96 ? 5.108 9.097 7.508 1.00 98.31 96 CYS A N 1
ATOM 666 C CA . CYS A 1 96 ? 4.383 7.845 7.302 1.00 98.31 96 CYS A CA 1
ATOM 667 C C . CYS A 1 96 ? 4.224 7.563 5.802 1.00 98.31 96 CYS A C 1
ATOM 669 O O . CYS A 1 96 ? 4.110 8.510 5.008 1.00 98.31 96 CYS A O 1
ATOM 671 N N . ASN A 1 97 ? 4.176 6.282 5.439 1.00 98.56 97 ASN A N 1
ATOM 672 C CA . ASN A 1 97 ? 3.717 5.784 4.138 1.00 98.56 97 ASN A CA 1
ATOM 673 C C . ASN A 1 97 ? 2.331 5.118 4.286 1.00 98.56 97 ASN A C 1
ATOM 675 O O . ASN A 1 97 ? 1.731 5.148 5.361 1.00 98.56 97 ASN A O 1
ATOM 679 N N . VAL A 1 98 ? 1.797 4.532 3.213 1.00 98.50 98 VAL A N 1
ATOM 680 C CA . VAL A 1 98 ? 0.473 3.883 3.246 1.00 98.50 98 VAL A CA 1
ATOM 681 C C . VAL A 1 98 ? 0.384 2.672 4.184 1.00 98.50 98 VAL A C 1
ATOM 683 O O . VAL A 1 98 ? -0.686 2.431 4.741 1.00 98.50 98 VAL A O 1
ATOM 686 N N . ALA A 1 99 ? 1.474 1.925 4.403 1.00 97.88 99 ALA A N 1
ATOM 687 C CA . ALA A 1 99 ? 1.466 0.761 5.295 1.00 97.88 99 ALA A CA 1
ATOM 688 C C . ALA A 1 99 ? 1.274 1.152 6.766 1.00 97.88 99 ALA A C 1
ATOM 690 O O . ALA A 1 99 ? 0.730 0.368 7.543 1.00 97.88 99 ALA A O 1
ATOM 691 N N . ASP A 1 100 ? 1.637 2.381 7.143 1.00 98.06 100 ASP A N 1
ATOM 692 C CA . ASP A 1 100 ? 1.427 2.899 8.497 1.00 98.06 100 ASP A CA 1
ATOM 693 C C . ASP A 1 100 ? -0.048 3.122 8.870 1.00 98.06 100 ASP A C 1
ATOM 695 O O . ASP A 1 100 ? -0.330 3.427 10.030 1.00 98.06 100 ASP A O 1
ATOM 699 N N . LEU A 1 101 ? -0.981 3.010 7.917 1.00 98.38 101 LEU A N 1
ATOM 700 C CA . LEU A 1 101 ? -2.421 3.071 8.188 1.00 98.38 101 LEU A CA 1
ATOM 701 C C . LEU A 1 101 ? -3.000 1.719 8.629 1.00 98.38 101 LEU A C 1
ATOM 703 O O . LEU A 1 101 ? -4.069 1.686 9.238 1.00 98.38 101 LEU A O 1
ATOM 707 N N . CYS A 1 102 ? -2.302 0.613 8.361 1.00 97.94 102 CYS A N 1
ATOM 708 C CA . CYS A 1 102 ? -2.743 -0.726 8.741 1.00 97.94 102 CYS A CA 1
ATOM 709 C C . CYS A 1 102 ? -2.141 -1.154 10.086 1.00 97.94 102 CYS A C 1
ATOM 711 O O . CYS A 1 102 ? -0.994 -0.827 10.402 1.00 97.94 102 CYS A O 1
ATOM 713 N N . ALA A 1 103 ? -2.907 -1.903 10.878 1.00 94.81 103 ALA A N 1
ATOM 714 C CA . ALA A 1 103 ? -2.446 -2.497 12.136 1.00 94.81 103 ALA A CA 1
ATOM 715 C C . ALA A 1 103 ? -1.427 -3.630 11.902 1.00 94.81 103 ALA A C 1
ATOM 717 O O . ALA A 1 103 ? -1.243 -4.085 10.775 1.00 94.81 103 ALA A O 1
ATOM 718 N N . SER A 1 104 ? -0.763 -4.104 12.962 1.00 87.50 104 SER A N 1
ATOM 719 C CA . SER A 1 104 ? 0.091 -5.299 12.867 1.00 87.50 104 SER A CA 1
ATOM 720 C C . SER A 1 104 ? -0.730 -6.538 12.476 1.00 87.50 104 SER A C 1
ATOM 722 O O . SER A 1 104 ? -1.866 -6.677 12.929 1.00 87.50 104 SER A O 1
ATOM 724 N N . GLY A 1 105 ? -0.193 -7.409 11.614 1.00 86.00 105 GLY A N 1
ATOM 725 C CA . GLY A 1 105 ? -0.938 -8.520 10.992 1.00 86.00 105 GLY A CA 1
ATOM 726 C C . GLY A 1 105 ? -1.926 -8.087 9.895 1.00 86.00 105 GLY A C 1
ATOM 727 O O . GLY A 1 105 ? -2.856 -8.825 9.548 1.00 86.00 105 GLY A O 1
ATOM 728 N N . TRP A 1 106 ? -1.773 -6.853 9.404 1.00 94.44 106 TRP A N 1
ATOM 729 C CA . TRP A 1 106 ? -2.528 -6.295 8.292 1.00 94.44 106 TRP A CA 1
ATOM 730 C C . TRP A 1 106 ? -1.617 -5.514 7.350 1.00 94.44 106 TRP A C 1
ATOM 732 O O . TRP A 1 106 ? -0.670 -4.830 7.765 1.00 94.44 106 TRP A O 1
ATOM 742 N N . HIS A 1 107 ? -1.988 -5.529 6.076 1.00 95.94 107 HIS A N 1
ATOM 743 C CA . HIS A 1 107 ? -1.316 -4.794 5.014 1.00 95.94 107 HIS A CA 1
ATOM 744 C C . HIS A 1 107 ? -2.334 -4.090 4.113 1.00 95.94 107 HIS A C 1
ATOM 746 O O . HIS A 1 107 ? -3.523 -4.403 4.126 1.00 95.94 107 HIS A O 1
ATOM 752 N N . VAL A 1 108 ? -1.877 -3.126 3.312 1.00 98.44 108 VAL A N 1
ATOM 753 C CA . VAL A 1 108 ? -2.733 -2.499 2.294 1.00 98.44 108 VAL A CA 1
ATOM 754 C C . VAL A 1 108 ? -3.057 -3.535 1.225 1.00 98.44 108 VAL A C 1
ATOM 756 O O . VAL A 1 108 ? -2.127 -4.008 0.572 1.00 98.44 108 VAL A O 1
ATOM 759 N N . CYS A 1 109 ? -4.342 -3.843 1.031 1.00 98.12 109 CYS A N 1
ATOM 760 C CA . CYS A 1 109 ? -4.810 -4.853 0.082 1.00 98.12 109 CYS A CA 1
ATOM 761 C C . CYS A 1 109 ? -4.131 -4.679 -1.282 1.00 98.12 109 CYS A C 1
ATOM 763 O O . CYS A 1 109 ? -4.112 -3.580 -1.844 1.00 98.12 109 CYS A O 1
ATOM 765 N N . THR A 1 110 ? -3.582 -5.763 -1.814 1.00 96.50 110 THR A N 1
ATOM 766 C CA . THR A 1 110 ? -2.678 -5.734 -2.970 1.00 96.50 110 THR A CA 1
ATOM 767 C C . THR A 1 110 ? -3.397 -5.732 -4.313 1.00 96.50 110 THR A C 1
ATOM 769 O O . THR A 1 110 ? -2.891 -5.158 -5.273 1.00 96.50 110 THR A O 1
ATOM 772 N N . SER A 1 111 ? -4.574 -6.355 -4.380 1.00 95.94 111 SER A N 1
ATOM 773 C CA . SER A 1 111 ? -5.299 -6.602 -5.628 1.00 95.94 111 SER A CA 1
ATOM 774 C C . SER A 1 111 ? -6.816 -6.629 -5.442 1.00 95.94 111 SER A C 1
ATOM 776 O O . SER A 1 111 ? -7.344 -6.753 -4.332 1.00 95.94 111 SER A O 1
ATOM 778 N N . ASP A 1 112 ? -7.527 -6.564 -6.563 1.00 96.12 112 ASP A N 1
ATOM 779 C CA . ASP A 1 112 ? -8.969 -6.795 -6.655 1.00 96.12 112 ASP A CA 1
ATOM 780 C C . ASP A 1 112 ? -9.355 -8.210 -6.159 1.00 96.12 112 ASP A C 1
ATOM 782 O O . ASP A 1 112 ? -10.300 -8.375 -5.376 1.00 96.12 112 ASP A O 1
ATOM 786 N N . ALA A 1 113 ? -8.571 -9.223 -6.538 1.00 95.00 113 ALA A N 1
ATOM 787 C CA . ALA A 1 113 ? -8.730 -10.611 -6.118 1.00 95.00 113 ALA A CA 1
ATOM 788 C C . ALA A 1 113 ? -8.579 -10.777 -4.601 1.00 95.00 113 ALA A C 1
ATOM 790 O O . ALA A 1 113 ? -9.367 -11.490 -3.971 1.00 95.00 113 ALA A O 1
ATOM 791 N N . GLU A 1 114 ? -7.616 -10.082 -3.992 1.00 95.44 114 GLU A N 1
ATOM 792 C CA . GLU A 1 114 ? -7.470 -10.103 -2.543 1.00 95.44 114 GLU A CA 1
ATOM 793 C C . GLU A 1 114 ? -8.694 -9.495 -1.852 1.00 95.44 114 GLU A C 1
ATOM 795 O O . GLU A 1 114 ? -9.259 -10.132 -0.959 1.00 95.44 114 GLU A O 1
ATOM 800 N N . VAL A 1 115 ? -9.165 -8.323 -2.292 1.00 97.56 115 VAL A N 1
ATOM 801 C CA . VAL A 1 115 ? -10.370 -7.696 -1.719 1.00 97.56 115 VAL A CA 1
ATOM 802 C C . VAL A 1 115 ? -11.575 -8.632 -1.813 1.00 97.56 115 VAL A C 1
ATOM 804 O O . VAL A 1 115 ? -12.345 -8.739 -0.856 1.00 97.56 115 VAL A O 1
ATOM 807 N N . MET A 1 116 ? -11.724 -9.361 -2.923 1.00 96.25 116 MET A N 1
ATOM 808 C CA . MET A 1 116 ? -12.767 -10.381 -3.071 1.00 96.25 116 MET A CA 1
ATOM 809 C C . MET A 1 116 ? -12.600 -11.530 -2.065 1.00 96.25 116 MET A C 1
ATOM 811 O O . MET A 1 116 ? -13.589 -12.012 -1.512 1.00 96.25 116 MET A O 1
ATOM 815 N N . SER A 1 117 ? -11.364 -11.954 -1.789 1.00 95.38 117 SER A N 1
ATOM 816 C CA . SER A 1 117 ? -11.083 -13.011 -0.809 1.00 95.38 117 SER A CA 1
ATOM 817 C C . SER A 1 117 ? -11.351 -12.581 0.640 1.00 95.38 117 SER A C 1
ATOM 819 O O . SER A 1 117 ? -11.761 -13.408 1.453 1.00 95.38 117 SER A O 1
ATOM 821 N N . ARG A 1 118 ? -11.166 -11.291 0.969 1.00 96.19 118 ARG A N 1
ATOM 822 C CA . ARG A 1 118 ? -11.386 -10.737 2.322 1.00 96.19 118 ARG A CA 1
ATOM 823 C C . ARG A 1 118 ? -12.805 -10.236 2.567 1.00 96.19 118 ARG A C 1
ATOM 825 O O . ARG A 1 118 ? -13.240 -10.103 3.710 1.00 96.19 118 ARG A O 1
ATOM 832 N N . SER A 1 119 ? -13.541 -9.947 1.497 1.00 97.44 119 SER A N 1
ATOM 833 C CA . SER A 1 119 ? -14.927 -9.492 1.538 1.00 97.44 119 SER A CA 1
ATOM 834 C C . SER A 1 119 ? -15.755 -10.237 0.506 1.00 97.44 119 SER A C 1
ATOM 836 O O . SER A 1 119 ? -15.788 -9.876 -0.670 1.00 97.44 119 SER A O 1
ATOM 838 N N . SER A 1 120 ? -16.583 -11.170 0.976 1.00 95.19 120 SER A N 1
ATOM 839 C CA . SER A 1 120 ? -17.607 -11.839 0.154 1.00 95.19 120 SER A CA 1
ATOM 840 C C . SER A 1 120 ? -18.620 -10.876 -0.487 1.00 95.19 120 SER A C 1
ATOM 842 O O . SER A 1 120 ? -19.419 -11.262 -1.338 1.00 95.19 120 SER A O 1
ATOM 844 N N . THR A 1 121 ? -18.611 -9.606 -0.073 1.00 97.50 121 THR A N 1
ATOM 845 C CA . THR A 1 121 ? -19.479 -8.546 -0.590 1.00 97.50 121 THR A CA 1
ATOM 846 C C . THR A 1 121 ? -18.742 -7.499 -1.429 1.00 97.50 121 THR A C 1
ATOM 848 O O . THR A 1 121 ? -19.351 -6.483 -1.780 1.00 97.50 121 THR A O 1
ATOM 851 N N . GLY A 1 122 ? -17.452 -7.700 -1.719 1.00 97.56 122 GLY A N 1
ATOM 852 C CA . GLY A 1 122 ? -16.601 -6.702 -2.365 1.00 97.56 122 GLY A CA 1
ATOM 853 C C . GLY A 1 122 ? -16.600 -5.376 -1.597 1.00 97.56 122 GLY A C 1
ATOM 854 O O . GLY A 1 122 ? -16.543 -5.367 -0.365 1.00 97.56 122 GLY A O 1
ATOM 855 N N . CYS A 1 123 ? -16.764 -4.256 -2.307 1.00 98.38 123 CYS A N 1
ATOM 856 C CA . CYS A 1 123 ? -16.755 -2.908 -1.726 1.00 98.38 123 CYS A CA 1
ATOM 857 C C . CYS A 1 123 ? -18.020 -2.485 -0.958 1.00 98.38 123 CYS A C 1
ATOM 859 O O . CYS A 1 123 ? -18.066 -1.368 -0.445 1.00 98.38 123 CYS A O 1
ATOM 861 N N . LYS A 1 124 ? -19.057 -3.329 -0.836 1.00 97.62 124 LYS A N 1
ATOM 862 C CA . LYS A 1 124 ? -20.326 -2.924 -0.188 1.00 97.62 124 LYS A CA 1
ATOM 863 C C . LYS A 1 124 ? -20.172 -2.487 1.273 1.00 97.62 124 LYS A C 1
ATOM 865 O O . LYS A 1 124 ? -21.024 -1.758 1.764 1.00 97.62 124 LYS A O 1
ATOM 870 N N . GLY A 1 125 ? -19.137 -2.958 1.969 1.00 97.81 125 GLY A N 1
ATOM 871 C CA . GLY A 1 125 ? -18.859 -2.567 3.352 1.00 97.81 125 GLY A CA 1
ATOM 872 C C . GLY A 1 125 ? -18.104 -1.246 3.492 1.00 97.81 125 GLY A C 1
ATOM 873 O O . GLY A 1 125 ? -18.071 -0.699 4.590 1.00 97.81 125 GLY A O 1
ATOM 874 N N . ALA A 1 126 ? -17.527 -0.710 2.413 1.00 98.31 126 ALA A N 1
ATOM 875 C CA . ALA A 1 126 ? -16.667 0.468 2.479 1.00 98.31 126 ALA A CA 1
ATOM 876 C C . ALA A 1 126 ? -17.423 1.741 2.877 1.00 98.31 126 ALA A C 1
ATOM 878 O O . ALA A 1 126 ? -16.868 2.582 3.573 1.00 98.31 126 ALA A O 1
ATOM 879 N N . THR A 1 127 ? -18.683 1.879 2.455 1.00 98.19 127 THR A N 1
ATOM 880 C CA . THR A 1 127 ? -19.543 3.025 2.787 1.00 98.19 127 THR A CA 1
ATOM 881 C C . THR A 1 127 ? -20.998 2.584 2.930 1.00 98.19 127 THR A C 1
ATOM 883 O O . THR A 1 127 ? -21.398 1.524 2.445 1.00 98.19 127 THR A O 1
ATOM 886 N N . LYS A 1 128 ? -21.815 3.414 3.573 1.00 96.81 128 LYS A N 1
ATOM 887 C CA . LYS A 1 128 ? -23.280 3.317 3.592 1.00 96.81 128 LYS A CA 1
ATOM 888 C C . LYS A 1 128 ? -23.913 4.620 3.106 1.00 96.81 128 LYS A C 1
ATOM 890 O O . LYS A 1 128 ? -23.277 5.670 3.043 1.00 96.81 128 LYS A O 1
ATOM 895 N N . ALA A 1 129 ? -25.202 4.557 2.776 1.00 95.75 129 ALA A N 1
ATOM 896 C CA . ALA A 1 129 ? -25.966 5.741 2.397 1.00 95.75 129 ALA A CA 1
ATOM 897 C C . ALA A 1 129 ? -25.884 6.823 3.491 1.00 95.75 129 ALA A C 1
ATOM 899 O O . ALA A 1 129 ? -26.133 6.543 4.665 1.00 95.75 129 ALA A O 1
ATOM 900 N N . GLY A 1 130 ? -25.547 8.050 3.088 1.00 96.19 130 GLY A N 1
ATOM 901 C CA . GLY A 1 130 ? -25.384 9.195 3.986 1.00 96.19 130 GLY A CA 1
ATOM 902 C C . GLY A 1 130 ? -23.985 9.362 4.583 1.00 96.19 130 GLY A C 1
ATOM 903 O O . GLY A 1 130 ? -23.753 10.368 5.251 1.00 96.19 130 GLY A O 1
ATOM 904 N N . ASP A 1 131 ? -23.053 8.434 4.341 1.00 97.06 131 ASP A N 1
ATOM 905 C CA . ASP A 1 131 ? -21.647 8.673 4.671 1.00 97.06 131 ASP A CA 1
ATOM 906 C C . ASP A 1 131 ? -21.088 9.844 3.848 1.00 97.06 131 ASP A C 1
ATOM 908 O O . ASP A 1 131 ? -21.541 10.133 2.735 1.00 97.06 131 ASP A O 1
ATOM 912 N N . GLN A 1 132 ? -20.067 10.506 4.396 1.00 96.94 132 GLN A N 1
ATOM 913 C CA . GLN A 1 132 ? -19.277 11.482 3.648 1.00 96.94 132 GLN A CA 1
ATOM 914 C C . GLN A 1 132 ? -18.594 10.834 2.432 1.00 96.94 132 GLN A C 1
ATOM 916 O O . GLN A 1 132 ? -18.557 9.610 2.299 1.00 96.94 132 GLN A O 1
ATOM 921 N N . ALA A 1 133 ? -18.024 11.662 1.559 1.00 98.31 133 ALA A N 1
ATOM 922 C CA . ALA A 1 133 ? -17.151 11.195 0.491 1.00 98.31 133 ALA A CA 1
ATOM 923 C C . ALA A 1 133 ? -15.952 10.436 1.088 1.00 98.31 133 ALA A C 1
ATOM 925 O O . ALA A 1 133 ? -15.210 10.988 1.902 1.00 98.31 133 ALA A O 1
ATOM 926 N N . LEU A 1 134 ? -15.794 9.172 0.709 1.00 98.56 134 LEU A N 1
ATOM 927 C CA . LEU A 1 134 ? -14.767 8.248 1.171 1.00 98.56 134 LEU A CA 1
ATOM 928 C C . LEU A 1 134 ? -14.237 7.447 -0.019 1.00 98.56 134 LEU A C 1
ATOM 930 O O . LEU A 1 134 ? -15.016 6.891 -0.800 1.00 98.56 134 LEU A O 1
ATOM 934 N N . PHE A 1 135 ? -12.914 7.368 -0.110 1.00 98.75 135 PHE A N 1
ATOM 935 C CA . PHE A 1 135 ? -12.187 6.504 -1.027 1.00 98.75 135 PHE A CA 1
ATOM 936 C C . PHE A 1 135 ? -11.076 5.792 -0.248 1.00 98.75 135 PHE A C 1
ATOM 938 O O . PHE A 1 135 ? -10.264 6.435 0.418 1.00 98.75 135 PHE A O 1
ATOM 945 N N . PHE A 1 136 ? -11.073 4.464 -0.289 1.00 98.81 136 PHE A N 1
ATOM 946 C CA . PHE A 1 136 ? -10.067 3.624 0.349 1.00 98.81 136 PHE A CA 1
ATOM 947 C C . PHE A 1 136 ? -9.270 2.908 -0.738 1.00 98.81 136 PHE A C 1
ATOM 949 O O . PHE A 1 136 ? -9.792 1.992 -1.379 1.00 98.81 136 PHE A O 1
ATOM 956 N N . ALA A 1 137 ? -8.035 3.353 -0.960 1.00 98.69 137 ALA A N 1
ATOM 957 C CA . ALA A 1 137 ? -7.146 2.802 -1.972 1.00 98.69 137 ALA A CA 1
ATOM 958 C C . ALA A 1 137 ? -6.686 1.383 -1.631 1.00 98.69 137 ALA A C 1
ATOM 960 O O . ALA A 1 137 ? -6.464 1.032 -0.473 1.00 98.69 137 ALA A O 1
ATOM 961 N N . THR A 1 138 ? -6.478 0.599 -2.673 1.00 98.75 138 THR A N 1
ATOM 962 C CA . THR A 1 138 ? -5.663 -0.619 -2.665 1.00 98.75 138 THR A CA 1
ATOM 963 C C . THR A 1 138 ? -4.324 -0.321 -3.335 1.00 98.75 138 THR A C 1
ATOM 965 O O . THR A 1 138 ? -4.114 0.789 -3.820 1.00 98.75 138 THR A O 1
ATOM 968 N N . ARG A 1 139 ? -3.434 -1.311 -3.414 1.00 98.25 139 ARG A N 1
ATOM 969 C CA . ARG A 1 139 ? -2.230 -1.238 -4.257 1.00 98.25 139 ARG A CA 1
ATOM 970 C C . ARG A 1 139 ? -2.482 -1.609 -5.715 1.00 98.25 139 ARG A C 1
ATOM 972 O O . ARG A 1 139 ? -1.534 -1.619 -6.497 1.00 98.25 139 ARG A O 1
ATOM 979 N N . GLN A 1 140 ? -3.722 -1.947 -6.070 1.00 97.75 140 GLN A N 1
ATOM 980 C CA . GLN A 1 140 ? -4.077 -2.286 -7.436 1.00 97.75 140 GLN A CA 1
ATOM 981 C C . GLN A 1 140 ? -3.940 -1.040 -8.315 1.00 97.75 140 GLN A C 1
ATOM 983 O O . GLN A 1 140 ? -4.575 -0.017 -8.052 1.00 97.75 140 GLN A O 1
ATOM 988 N N . SER A 1 141 ? -3.142 -1.157 -9.368 1.00 96.56 141 SER A N 1
ATOM 989 C CA . SER A 1 141 ? -2.888 -0.140 -10.387 1.00 96.56 141 SER A CA 1
ATOM 990 C C . SER A 1 141 ? -3.290 -0.658 -11.774 1.00 96.56 141 SER A C 1
ATOM 992 O O . SER A 1 141 ? -3.837 -1.765 -11.917 1.00 96.56 141 SER A O 1
ATOM 994 N N . THR A 1 142 ? -3.083 0.165 -12.797 1.00 93.50 142 THR A N 1
ATOM 995 C CA . THR A 1 142 ? -3.395 -0.134 -14.191 1.00 93.50 142 THR A CA 1
ATOM 996 C C . THR A 1 142 ? -2.252 0.253 -15.130 1.00 93.50 142 THR A C 1
ATOM 998 O O . THR A 1 142 ? -1.256 0.884 -14.784 1.00 93.50 142 THR A O 1
ATOM 1001 N N . ASN A 1 143 ? -2.396 -0.218 -16.356 1.00 91.75 143 ASN A N 1
ATOM 1002 C CA . ASN A 1 143 ? -1.660 0.174 -17.536 1.00 91.75 143 ASN A CA 1
ATOM 1003 C C . ASN A 1 143 ? -2.383 1.307 -18.315 1.00 91.75 143 ASN A C 1
ATOM 1005 O O . ASN A 1 143 ? -2.111 1.513 -19.496 1.00 91.75 143 ASN A O 1
ATOM 1009 N N . GLY A 1 144 ? -3.330 1.995 -17.661 1.00 86.69 144 GLY A N 1
ATOM 1010 C CA . GLY A 1 144 ? -4.136 3.104 -18.173 1.00 86.69 144 GLY A CA 1
ATOM 1011 C C . GLY A 1 144 ? -5.613 2.750 -18.428 1.00 86.69 144 GLY A C 1
ATOM 1012 O O . GLY A 1 144 ? -6.032 1.592 -18.420 1.00 86.69 144 GLY A O 1
ATOM 1013 N N . CYS A 1 145 ? -6.430 3.774 -18.702 1.00 87.38 145 CYS A N 1
ATOM 1014 C CA . CYS A 1 145 ? -7.839 3.652 -19.113 1.00 87.38 145 CYS A CA 1
ATOM 1015 C C . CYS A 1 145 ? -8.813 3.054 -18.071 1.00 87.38 145 CYS A C 1
ATOM 1017 O O . CYS A 1 145 ? -9.877 2.550 -18.443 1.00 87.38 145 CYS A O 1
ATOM 1019 N N . GLY A 1 146 ? -8.496 3.113 -16.772 1.00 88.00 146 GLY A N 1
ATOM 1020 C CA . GLY A 1 146 ? -9.437 2.721 -15.711 1.00 88.00 146 GLY A CA 1
ATOM 1021 C C . GLY A 1 146 ? -9.768 1.219 -15.653 1.00 88.00 146 GLY A C 1
ATOM 1022 O O . GLY A 1 146 ? -10.828 0.839 -15.143 1.00 88.00 146 GLY A O 1
ATOM 1023 N N . ALA A 1 147 ? -8.876 0.358 -16.160 1.00 89.94 147 ALA A N 1
ATOM 1024 C CA . ALA A 1 147 ? -9.004 -1.101 -16.115 1.00 89.94 147 ALA A CA 1
ATOM 1025 C C . ALA A 1 147 ? -7.837 -1.739 -15.350 1.00 89.94 147 ALA A C 1
ATOM 1027 O O . ALA A 1 147 ? -6.692 -1.554 -15.724 1.00 89.94 147 ALA A O 1
ATOM 1028 N N . CYS A 1 148 ? -8.084 -2.522 -14.303 1.00 93.25 148 CYS A N 1
ATOM 1029 C CA . CYS A 1 148 ? -6.992 -3.077 -13.496 1.00 93.25 148 CYS A CA 1
ATOM 1030 C C . CYS A 1 148 ? -6.036 -3.991 -14.262 1.00 93.25 148 CYS A C 1
ATOM 1032 O O . CYS A 1 148 ? -6.456 -4.826 -15.065 1.00 93.25 148 CYS A O 1
ATOM 1034 N N . ALA A 1 149 ? -4.754 -3.905 -13.907 1.00 95.00 149 ALA A N 1
ATOM 1035 C CA . ALA A 1 149 ? -3.727 -4.840 -14.346 1.00 95.00 149 ALA A CA 1
ATOM 1036 C C . ALA A 1 149 ? -3.785 -6.148 -13.521 1.00 95.00 149 ALA A C 1
ATOM 1038 O O . ALA A 1 149 ? -2.902 -6.440 -12.717 1.00 95.00 149 ALA A O 1
ATOM 1039 N N . ASN A 1 150 ? -4.859 -6.926 -13.681 1.00 93.50 150 ASN A N 1
ATOM 1040 C CA . ASN A 1 150 ? -5.092 -8.194 -12.967 1.00 93.50 150 ASN A CA 1
ATOM 1041 C C . ASN A 1 150 ? -4.868 -9.445 -13.840 1.00 93.50 150 ASN A C 1
ATOM 1043 O O . ASN A 1 150 ? -5.250 -10.557 -13.469 1.00 93.50 150 ASN A O 1
ATOM 1047 N N . GLY A 1 151 ? -4.292 -9.267 -15.028 1.00 93.81 151 GLY A N 1
ATOM 1048 C CA . GLY A 1 151 ? -4.001 -10.360 -15.941 1.00 93.81 151 GLY A CA 1
ATOM 1049 C C . GLY A 1 151 ? -2.674 -11.051 -15.637 1.00 93.81 151 GLY A C 1
ATOM 1050 O O . GLY A 1 151 ? -2.167 -11.023 -14.521 1.00 93.81 151 GLY A O 1
ATOM 1051 N N . THR A 1 152 ? -2.106 -11.700 -16.649 1.00 94.75 152 THR A N 1
ATOM 1052 C CA . THR A 1 152 ? -0.883 -12.511 -16.513 1.00 94.75 152 THR A CA 1
ATOM 1053 C C . THR A 1 152 ? 0.235 -12.088 -17.461 1.00 94.75 152 THR A C 1
ATOM 1055 O O . THR A 1 152 ? 1.339 -12.621 -17.376 1.00 94.75 152 THR A O 1
ATOM 1058 N N . SER A 1 153 ? -0.036 -11.176 -18.397 1.00 96.25 153 SER A N 1
ATOM 1059 C CA . SER A 1 153 ? 0.938 -10.748 -19.400 1.00 96.25 153 SER A CA 1
ATOM 1060 C C . SER A 1 153 ? 1.914 -9.731 -18.817 1.00 96.25 153 SER A C 1
ATOM 1062 O O . SER A 1 153 ? 1.507 -8.753 -18.200 1.00 96.25 153 SER A O 1
ATOM 1064 N N . THR A 1 154 ? 3.207 -9.944 -19.048 1.00 95.44 154 THR A N 1
ATOM 1065 C CA . THR A 1 154 ? 4.304 -9.047 -18.636 1.00 95.44 154 THR A CA 1
ATOM 1066 C C . THR A 1 154 ? 5.120 -8.549 -19.830 1.00 95.44 154 THR A C 1
ATOM 1068 O O . THR A 1 154 ? 6.256 -8.096 -19.678 1.00 95.44 154 THR A O 1
ATOM 1071 N N . GLY A 1 155 ? 4.566 -8.693 -21.038 1.00 95.62 155 GLY A N 1
ATOM 1072 C CA . GLY A 1 155 ? 5.216 -8.296 -22.276 1.00 95.62 155 GLY A CA 1
ATOM 1073 C C . GLY A 1 155 ? 5.442 -6.783 -22.364 1.00 95.62 155 GLY A C 1
ATOM 1074 O O . GLY A 1 155 ? 4.914 -6.015 -21.557 1.00 95.62 155 GLY A O 1
ATOM 1075 N N . PRO A 1 156 ? 6.246 -6.327 -23.338 1.00 94.81 156 PRO A N 1
ATOM 1076 C CA . PRO A 1 156 ? 6.517 -4.905 -23.540 1.00 94.81 156 PRO A CA 1
ATOM 1077 C C . PRO A 1 156 ? 5.261 -4.077 -23.848 1.00 94.81 156 PRO A C 1
ATOM 1079 O O . PRO A 1 156 ? 5.296 -2.869 -23.670 1.00 94.81 156 PRO A O 1
ATOM 1082 N N . GLU A 1 157 ? 4.171 -4.707 -24.289 1.00 95.06 157 GLU A N 1
ATOM 1083 C CA . GLU A 1 157 ? 2.853 -4.094 -24.482 1.00 95.06 157 GLU A CA 1
ATOM 1084 C C . GLU A 1 157 ? 2.114 -3.755 -23.177 1.00 95.06 157 GLU A C 1
ATOM 1086 O O . GLU A 1 157 ? 1.041 -3.158 -23.233 1.00 95.06 157 GLU A O 1
ATOM 1091 N N . CYS A 1 158 ? 2.652 -4.170 -22.027 1.00 96.25 158 CYS A N 1
ATOM 1092 C CA . CYS A 1 158 ? 2.129 -3.873 -20.700 1.00 96.25 158 CYS A CA 1
ATOM 1093 C C . CYS A 1 158 ? 2.939 -2.750 -20.049 1.00 96.25 158 CYS A C 1
ATOM 1095 O O . CYS A 1 158 ? 3.873 -2.987 -19.279 1.00 96.25 158 CYS A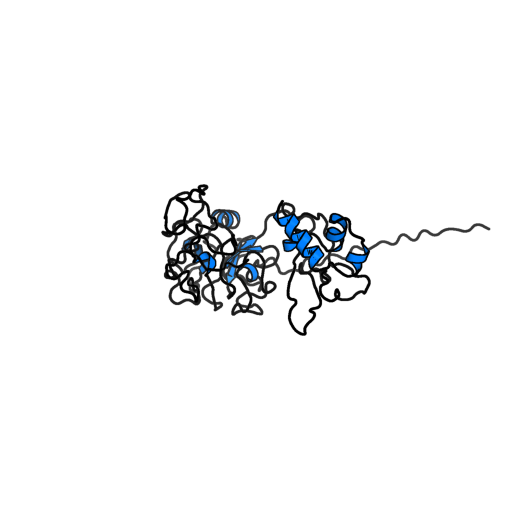 O 1
ATOM 1097 N N . ASP A 1 159 ? 2.561 -1.517 -20.373 1.00 95.38 159 ASP A N 1
ATOM 1098 C CA . ASP A 1 159 ? 3.116 -0.289 -19.804 1.00 95.38 159 ASP A CA 1
ATOM 1099 C C . ASP A 1 159 ? 2.010 0.661 -19.321 1.00 95.38 159 ASP A C 1
ATOM 1101 O O . ASP A 1 159 ? 0.845 0.471 -19.651 1.00 95.38 159 ASP A O 1
ATOM 1105 N N . SER A 1 160 ? 2.368 1.692 -18.562 1.00 95.06 160 SER A N 1
ATOM 1106 C CA . SER A 1 160 ? 1.457 2.677 -17.965 1.00 95.06 160 SER A CA 1
ATOM 1107 C C . SER A 1 160 ? 0.559 3.465 -18.934 1.00 95.06 160 SER A C 1
ATOM 1109 O O . SER A 1 160 ? -0.281 4.223 -18.463 1.00 95.06 160 SER A O 1
ATOM 1111 N N . GLU A 1 161 ? 0.701 3.345 -20.253 1.00 94.62 161 GLU A N 1
ATOM 1112 C CA . GLU A 1 161 ? -0.122 4.083 -21.228 1.00 94.62 161 GLU A CA 1
ATOM 1113 C C . GLU A 1 161 ? -0.883 3.155 -22.194 1.00 94.62 161 GLU A C 1
ATOM 1115 O O . GLU A 1 161 ? -1.802 3.575 -22.897 1.00 94.62 161 GLU A O 1
ATOM 1120 N N . SER A 1 162 ? -0.511 1.878 -22.235 1.00 93.31 162 SER A N 1
ATOM 1121 C CA . SER A 1 162 ? -0.947 0.923 -23.250 1.00 93.31 162 SER A CA 1
ATOM 1122 C C . SER A 1 162 ? -2.449 0.623 -23.278 1.00 93.31 162 SER A C 1
ATOM 1124 O O . SER A 1 162 ? -2.984 0.301 -24.342 1.00 93.31 162 SER A O 1
ATOM 1126 N N . CYS A 1 163 ? -3.128 0.654 -22.126 1.00 93.88 163 CYS A N 1
ATOM 1127 C CA . CYS A 1 163 ? -4.509 0.179 -21.960 1.00 93.88 163 CYS A CA 1
ATOM 1128 C C . CYS A 1 163 ? -4.762 -1.247 -22.506 1.00 93.88 163 CYS A C 1
ATOM 1130 O O . CYS A 1 163 ? -5.896 -1.630 -22.811 1.00 93.88 163 CYS A O 1
ATOM 1132 N N . THR A 1 164 ? -3.703 -2.048 -22.651 1.00 95.00 164 THR A N 1
ATOM 1133 C CA . THR A 1 164 ? -3.737 -3.434 -23.121 1.00 95.00 164 THR A CA 1
ATOM 1134 C C . THR A 1 164 ? -4.443 -4.343 -22.101 1.00 95.00 164 THR A C 1
ATOM 1136 O O . THR A 1 164 ? -3.987 -4.466 -20.963 1.00 95.00 164 THR A O 1
ATOM 1139 N N . PRO A 1 165 ? -5.529 -5.045 -22.463 1.00 93.62 165 PRO A N 1
ATOM 1140 C CA . PRO A 1 165 ? -6.172 -5.987 -21.552 1.00 93.62 165 PRO A CA 1
ATOM 1141 C C . PRO A 1 165 ? -5.265 -7.170 -21.192 1.00 93.62 165 PRO A C 1
ATOM 1143 O O . PRO A 1 165 ? -4.488 -7.648 -22.017 1.00 93.62 165 PRO A O 1
ATOM 1146 N N . GLY A 1 166 ? -5.424 -7.713 -19.983 1.00 93.94 166 GLY A N 1
ATOM 1147 C CA . GLY A 1 166 ? -4.713 -8.924 -19.557 1.00 93.94 166 GLY A CA 1
ATOM 1148 C C . GLY A 1 166 ? -3.273 -8.693 -19.090 1.00 93.94 166 GLY A C 1
ATOM 1149 O O . GLY A 1 166 ? -2.560 -9.667 -18.833 1.00 93.94 166 GLY A O 1
ATOM 1150 N N . CYS A 1 167 ? -2.857 -7.438 -18.939 1.00 96.56 167 CYS A N 1
ATOM 1151 C CA . CYS A 1 167 ? -1.595 -7.101 -18.301 1.00 96.56 167 CYS A CA 1
ATOM 1152 C C . CYS A 1 167 ? -1.609 -7.440 -16.811 1.00 96.56 167 CYS A C 1
ATOM 1154 O O . CYS A 1 167 ? -2.592 -7.194 -16.112 1.00 96.56 167 CYS A O 1
ATOM 1156 N N . LEU A 1 168 ? -0.509 -8.025 -16.347 1.00 95.19 168 LEU A N 1
ATOM 1157 C CA . LEU A 1 168 ? -0.210 -8.218 -14.936 1.00 95.19 168 LEU A CA 1
ATOM 1158 C C . LEU A 1 168 ? 0.306 -6.902 -14.350 1.00 95.19 168 LEU A C 1
ATOM 1160 O O . LEU A 1 168 ? 1.076 -6.195 -15.004 1.00 95.19 168 LEU A O 1
ATOM 1164 N N . GLN A 1 169 ? -0.063 -6.611 -13.104 1.00 95.94 169 GLN A N 1
ATOM 1165 C CA . GLN A 1 169 ? 0.550 -5.529 -12.351 1.00 95.94 169 GLN A CA 1
ATOM 1166 C C . GLN A 1 169 ? 2.045 -5.798 -12.152 1.00 95.94 169 GLN A C 1
ATOM 1168 O O . GLN A 1 169 ? 2.446 -6.783 -11.536 1.00 95.94 169 GLN A O 1
ATOM 1173 N N . THR A 1 170 ? 2.868 -4.900 -12.672 1.00 95.94 170 THR A N 1
ATOM 1174 C CA . THR A 1 170 ? 4.322 -4.894 -12.519 1.00 95.94 170 THR A CA 1
ATOM 1175 C C . THR A 1 170 ? 4.799 -3.462 -12.349 1.00 95.94 170 THR A C 1
ATOM 1177 O O . THR A 1 170 ? 4.036 -2.512 -12.515 1.00 95.94 170 THR A O 1
ATOM 1180 N N . ALA A 1 171 ? 6.103 -3.285 -12.160 1.00 95.62 171 ALA A N 1
ATOM 1181 C CA . ALA A 1 171 ? 6.684 -1.964 -12.031 1.00 95.62 171 ALA A CA 1
ATOM 1182 C C . ALA A 1 171 ? 6.420 -1.031 -13.230 1.00 95.62 171 ALA A C 1
ATOM 1184 O O . ALA A 1 171 ? 6.601 0.178 -13.094 1.00 95.62 171 ALA A O 1
ATOM 1185 N N . ARG A 1 172 ? 6.025 -1.574 -14.393 1.00 95.75 172 ARG A N 1
ATOM 1186 C CA . ARG A 1 172 ? 5.703 -0.827 -15.619 1.00 95.75 172 ARG A CA 1
ATOM 1187 C C . ARG A 1 172 ? 4.240 -0.399 -15.730 1.00 95.75 172 ARG A C 1
ATOM 1189 O O . ARG A 1 172 ? 3.943 0.361 -16.639 1.00 95.75 172 ARG A O 1
ATOM 1196 N N . THR A 1 173 ? 3.352 -0.888 -14.869 1.00 96.12 173 THR A N 1
ATOM 1197 C CA . THR A 1 173 ? 1.906 -0.616 -14.904 1.00 96.12 173 THR A CA 1
ATOM 1198 C C . THR A 1 173 ? 1.510 0.125 -13.630 1.00 96.12 173 THR A C 1
ATOM 1200 O O . THR A 1 173 ? 1.010 -0.477 -12.680 1.00 96.12 173 THR A O 1
ATOM 1203 N N . SER A 1 174 ? 1.834 1.415 -13.594 1.00 96.19 174 SER A N 1
ATOM 1204 C CA . SER A 1 174 ? 1.719 2.272 -12.408 1.00 96.19 174 SER A CA 1
ATOM 1205 C C . SER A 1 174 ? 0.816 3.492 -12.613 1.00 96.19 174 SER A C 1
ATOM 1207 O O . SER A 1 174 ? 0.904 4.449 -11.839 1.00 96.19 174 SER A O 1
ATOM 1209 N N . ASN A 1 175 ? 0.020 3.489 -13.681 1.00 95.19 175 ASN A N 1
ATOM 1210 C CA . ASN A 1 175 ? -0.928 4.552 -13.993 1.00 95.19 175 ASN A CA 1
ATOM 1211 C C . ASN A 1 175 ? -2.225 4.293 -13.219 1.00 95.19 175 ASN A C 1
ATOM 1213 O O . ASN A 1 175 ? -2.661 3.147 -13.162 1.00 95.19 175 ASN A O 1
ATOM 1217 N N . ASP A 1 176 ? -2.793 5.317 -12.588 1.00 96.44 176 ASP A N 1
ATOM 1218 C CA . ASP A 1 176 ? -3.913 5.255 -11.652 1.00 96.44 176 ASP A CA 1
ATOM 1219 C C . ASP A 1 176 ? -3.778 4.243 -10.488 1.00 96.44 176 ASP A C 1
ATOM 1221 O O . ASP A 1 176 ? -2.876 3.401 -10.384 1.00 96.44 176 ASP A O 1
ATOM 1225 N N . PHE A 1 177 ? -4.750 4.291 -9.579 1.00 97.50 177 PHE A N 1
ATOM 1226 C CA . PHE A 1 177 ? -4.988 3.251 -8.582 1.00 97.50 177 PHE A CA 1
ATOM 1227 C C . PHE A 1 177 ? -6.464 3.110 -8.237 1.00 97.50 177 PHE A C 1
ATOM 1229 O O . PHE A 1 177 ? -7.275 4.024 -8.405 1.00 97.50 177 PHE A O 1
ATOM 1236 N N . PHE A 1 178 ? -6.812 1.933 -7.725 1.0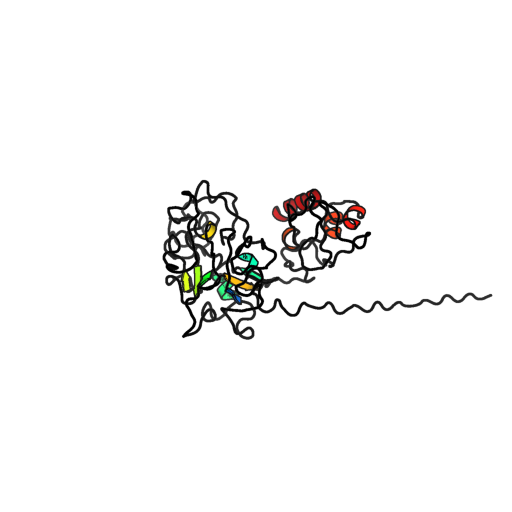0 98.44 178 PHE A N 1
ATOM 1237 C CA . PHE A 1 178 ? -8.191 1.520 -7.500 1.00 98.44 178 PHE A CA 1
ATOM 1238 C C . PHE A 1 178 ? -8.496 1.344 -6.021 1.00 98.44 178 PHE A C 1
ATOM 1240 O O . PHE A 1 178 ? -7.618 1.104 -5.189 1.00 98.44 178 PHE A O 1
ATOM 1247 N N . GLY A 1 179 ? -9.776 1.432 -5.685 1.00 98.38 179 GLY A N 1
ATOM 1248 C CA . GLY A 1 179 ? -10.227 1.335 -4.313 1.00 98.38 179 GLY A CA 1
ATOM 1249 C C . GLY A 1 179 ? -11.712 1.056 -4.165 1.00 98.38 179 GLY A C 1
ATOM 1250 O O . GLY A 1 179 ? -12.458 0.854 -5.129 1.00 98.38 179 GLY A O 1
ATOM 1251 N N . CYS A 1 180 ? -12.135 1.065 -2.907 1.00 98.75 180 CYS A N 1
ATOM 1252 C CA . CYS A 1 180 ? -13.535 0.991 -2.530 1.00 98.75 180 CYS A CA 1
ATOM 1253 C C . CYS A 1 180 ? -14.021 2.334 -1.996 1.00 98.75 180 CYS A C 1
ATOM 1255 O O . CYS A 1 180 ? -13.323 2.996 -1.230 1.00 98.75 180 CYS A O 1
ATOM 1257 N N . GLY A 1 181 ? -15.256 2.714 -2.313 1.00 98.31 181 GLY A N 1
ATOM 1258 C CA . GLY A 1 181 ? -15.827 3.922 -1.730 1.00 98.31 181 GLY A CA 1
ATOM 1259 C C . GLY A 1 181 ? -17.088 4.433 -2.406 1.00 98.31 181 GLY A C 1
ATOM 1260 O O . GLY A 1 181 ? -17.711 3.752 -3.223 1.00 98.31 181 GLY A O 1
ATOM 1261 N N . ASN A 1 182 ? -17.444 5.664 -2.052 1.00 98.25 182 ASN A N 1
ATOM 1262 C CA . ASN A 1 182 ? -18.470 6.473 -2.712 1.00 98.25 182 ASN A CA 1
ATOM 1263 C C . ASN A 1 182 ? -17.878 7.746 -3.357 1.00 98.25 182 ASN A C 1
ATOM 1265 O O . ASN A 1 182 ? -18.637 8.548 -3.892 1.00 98.25 182 ASN A O 1
ATOM 1269 N N . PHE A 1 183 ? -16.552 7.905 -3.334 1.00 98.38 183 PHE A N 1
ATOM 1270 C CA . PHE A 1 183 ? -15.786 9.006 -3.924 1.00 98.38 183 PHE A CA 1
ATOM 1271 C C . PHE A 1 183 ? -14.723 8.451 -4.887 1.00 98.38 183 PHE A C 1
ATOM 1273 O O . PHE A 1 183 ? -14.277 7.322 -4.683 1.00 98.38 183 PHE A O 1
ATOM 1280 N N . GLY A 1 184 ? -14.348 9.195 -5.928 1.00 97.75 184 GLY A N 1
ATOM 1281 C CA . GLY A 1 184 ? -13.605 8.656 -7.076 1.00 97.75 184 GLY A CA 1
ATOM 1282 C C . GLY A 1 184 ? -14.488 8.449 -8.308 1.00 97.75 184 GLY A C 1
ATOM 1283 O O . GLY A 1 184 ? -15.720 8.394 -8.198 1.00 97.75 184 GLY A O 1
ATOM 1284 N N . THR A 1 185 ? -13.859 8.258 -9.467 1.00 97.50 185 THR A N 1
ATOM 1285 C CA . THR A 1 185 ? -14.554 7.843 -10.695 1.00 97.50 185 THR A CA 1
ATOM 1286 C C . THR A 1 185 ? -14.986 6.383 -10.582 1.00 97.50 185 THR A C 1
ATOM 1288 O O . THR A 1 185 ? -14.336 5.584 -9.911 1.00 97.50 185 THR A O 1
ATOM 1291 N N . GLU A 1 186 ? -16.107 6.007 -11.202 1.00 96.44 186 GLU A N 1
ATOM 1292 C CA . GLU A 1 186 ? -16.571 4.618 -11.200 1.00 96.44 186 GLU A CA 1
ATOM 1293 C C . GLU A 1 186 ? -15.605 3.692 -11.946 1.00 96.44 186 GLU A C 1
ATOM 1295 O O . GLU A 1 186 ? -15.291 3.923 -13.110 1.00 96.44 186 GLU A O 1
ATOM 1300 N N . ALA A 1 187 ? -15.165 2.620 -11.288 1.00 94.06 187 ALA A N 1
ATOM 1301 C CA . ALA A 1 187 ? -14.247 1.648 -11.876 1.00 94.06 187 ALA A CA 1
ATOM 1302 C C . ALA A 1 187 ? -14.978 0.423 -12.444 1.00 94.06 187 ALA A C 1
ATOM 1304 O O . ALA A 1 187 ? -16.016 0.001 -11.931 1.00 94.06 187 ALA A O 1
ATOM 1305 N N . THR A 1 188 ? -14.376 -0.207 -13.458 1.00 90.62 188 THR A N 1
ATOM 1306 C CA . THR A 1 188 ? -14.824 -1.503 -14.013 1.00 90.62 188 THR A CA 1
ATOM 1307 C C . THR A 1 188 ? -14.061 -2.704 -13.436 1.00 90.62 188 THR A C 1
ATOM 1309 O O . THR A 1 188 ? -14.272 -3.846 -13.841 1.00 90.62 188 THR A O 1
ATOM 1312 N N . CYS A 1 189 ? -13.207 -2.459 -12.442 1.00 91.44 189 CYS A N 1
ATOM 1313 C CA . CYS A 1 189 ? -12.321 -3.431 -11.815 1.00 91.44 189 CYS A CA 1
ATOM 1314 C C . CYS A 1 189 ? -12.974 -4.149 -10.623 1.00 91.44 189 CYS A C 1
ATOM 1316 O O . CYS A 1 189 ? -12.598 -3.952 -9.473 1.00 91.44 189 CYS A O 1
ATOM 1318 N N . GLY A 1 190 ? -13.997 -4.969 -10.868 1.00 88.94 190 GLY A N 1
ATOM 1319 C CA . GLY A 1 190 ? -14.696 -5.664 -9.780 1.00 88.94 190 GLY A CA 1
ATOM 1320 C C . GLY A 1 190 ? -13.747 -6.528 -8.917 1.00 88.94 190 GLY A C 1
ATOM 1321 O O . GLY A 1 190 ? -13.017 -7.328 -9.488 1.00 88.94 190 GLY A O 1
ATOM 1322 N N . PRO A 1 191 ? -13.780 -6.444 -7.565 1.00 96.88 191 PRO A N 1
ATOM 1323 C CA . PRO A 1 191 ? -14.790 -5.778 -6.740 1.00 96.88 191 PRO A CA 1
ATOM 1324 C C . PRO A 1 191 ? -14.579 -4.278 -6.511 1.00 96.88 191 PRO A C 1
ATOM 1326 O O . PRO A 1 191 ? -15.487 -3.655 -5.959 1.00 96.88 191 PRO A O 1
ATOM 1329 N N . LEU A 1 192 ? -13.427 -3.722 -6.883 1.00 98.00 192 LEU A N 1
ATOM 1330 C CA . LEU A 1 192 ? -13.077 -2.312 -6.720 1.00 98.00 192 LEU A CA 1
ATOM 1331 C C . LEU A 1 192 ? -14.018 -1.446 -7.562 1.00 98.00 192 LEU A C 1
ATOM 1333 O O . LEU A 1 192 ? -14.209 -1.661 -8.757 1.00 98.00 192 LEU A O 1
ATOM 1337 N N . ASN A 1 193 ? -14.662 -0.477 -6.918 1.00 97.50 193 ASN A N 1
ATOM 1338 C CA . ASN A 1 193 ? -15.738 0.299 -7.536 1.00 97.50 193 ASN A CA 1
ATOM 1339 C C . ASN A 1 193 ? -15.357 1.758 -7.798 1.00 97.50 193 ASN A C 1
ATOM 1341 O O . ASN A 1 193 ? -16.180 2.511 -8.330 1.00 97.50 193 ASN A O 1
ATOM 1345 N N . ARG A 1 194 ? -14.144 2.163 -7.408 1.00 97.81 194 ARG A N 1
ATOM 1346 C CA . ARG A 1 194 ? -13.628 3.522 -7.559 1.00 97.81 194 ARG A CA 1
ATOM 1347 C C . ARG A 1 194 ? -12.173 3.512 -8.027 1.00 97.81 194 ARG A C 1
ATOM 1349 O O . ARG A 1 194 ? -11.447 2.573 -7.703 1.00 97.81 194 ARG A O 1
ATOM 1356 N N . PHE A 1 195 ? -11.750 4.546 -8.747 1.00 96.75 195 PHE A N 1
ATOM 1357 C CA . PHE A 1 195 ? -10.348 4.752 -9.130 1.00 96.75 195 PHE A CA 1
ATOM 1358 C C . PHE A 1 195 ? -9.981 6.240 -9.207 1.00 96.75 195 PHE A C 1
ATOM 1360 O O . PHE A 1 195 ? -10.871 7.097 -9.152 1.00 96.75 195 PHE A O 1
ATOM 1367 N N . SER A 1 196 ? -8.677 6.526 -9.252 1.00 97.75 196 SER A N 1
ATOM 1368 C CA . SER A 1 196 ? -8.118 7.878 -9.117 1.00 97.75 196 SER A CA 1
ATOM 1369 C C . SER A 1 196 ? -8.281 8.770 -10.345 1.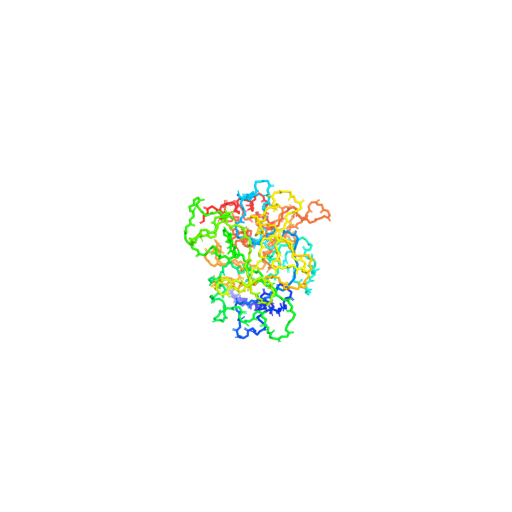00 97.75 196 SER A C 1
ATOM 1371 O O . SER A 1 196 ? -8.465 9.969 -10.152 1.00 97.75 196 SER A O 1
ATOM 1373 N N . GLU A 1 197 ? -8.253 8.195 -11.552 1.00 95.88 197 GLU A N 1
ATOM 1374 C CA . GLU A 1 197 ? -7.949 8.884 -12.821 1.00 95.88 197 GLU A CA 1
ATOM 1375 C C . GLU A 1 197 ? -6.611 9.647 -12.823 1.00 95.88 197 GLU A C 1
ATOM 1377 O O . GLU A 1 197 ? -6.099 10.019 -11.766 1.00 95.88 197 GLU A O 1
ATOM 1382 N N . ASN A 1 198 ? -6.118 9.941 -14.032 1.00 94.50 198 ASN A N 1
ATOM 1383 C CA . ASN A 1 198 ? -4.904 10.709 -14.276 1.00 94.50 198 ASN A CA 1
ATOM 1384 C C . ASN A 1 198 ? -4.825 11.976 -13.411 1.00 94.50 198 ASN A C 1
ATOM 1386 O O . ASN A 1 198 ? -5.712 12.835 -13.409 1.00 94.50 198 ASN A O 1
ATOM 1390 N N . LEU A 1 199 ? -3.686 12.135 -12.752 1.00 94.81 199 LEU A N 1
ATOM 1391 C CA . LEU A 1 199 ? -3.379 13.205 -11.814 1.00 94.81 199 LEU A CA 1
ATOM 1392 C C . LEU A 1 199 ? -4.426 13.337 -10.694 1.00 94.81 199 LEU A C 1
ATOM 1394 O O . LEU A 1 199 ? -4.688 14.445 -10.219 1.00 94.81 199 LEU A O 1
ATOM 1398 N N . CYS A 1 200 ? -4.990 12.215 -10.236 1.00 96.94 200 CYS A N 1
ATOM 1399 C CA . CYS A 1 200 ? -6.057 12.163 -9.233 1.00 96.94 200 CYS A CA 1
ATOM 1400 C C . CYS A 1 200 ? -7.336 12.934 -9.652 1.00 96.94 200 CYS A C 1
ATOM 1402 O O . CYS A 1 200 ? -8.056 13.422 -8.772 1.00 96.94 200 CYS A O 1
ATOM 1404 N N . SER A 1 201 ? -7.657 13.091 -10.946 1.00 97.00 201 SER A N 1
ATOM 1405 C CA . SER A 1 201 ? -8.828 13.891 -11.369 1.00 97.00 201 SER A CA 1
ATOM 1406 C C . SER A 1 201 ? -10.165 13.343 -10.858 1.00 97.00 201 SER A C 1
ATOM 1408 O O . SER A 1 201 ? -11.058 14.114 -10.509 1.00 97.00 201 SER A O 1
ATOM 1410 N N . GLY A 1 202 ? -10.291 12.026 -10.692 1.00 97.38 202 GLY A N 1
ATOM 1411 C CA . GLY A 1 202 ? -11.453 11.380 -10.078 1.00 97.38 202 GLY A CA 1
ATOM 1412 C C . GLY A 1 202 ? -11.585 11.676 -8.579 1.00 97.38 202 GLY A C 1
ATOM 1413 O O . GLY A 1 202 ? -12.658 11.504 -7.997 1.00 97.38 202 GLY A O 1
ATOM 1414 N N . LEU A 1 203 ? -10.512 12.155 -7.946 1.00 97.94 203 LEU A N 1
ATOM 1415 C CA . LEU A 1 203 ? -10.438 12.520 -6.531 1.00 97.94 203 LEU A CA 1
ATOM 1416 C C . LEU A 1 203 ? -10.356 14.046 -6.326 1.00 97.94 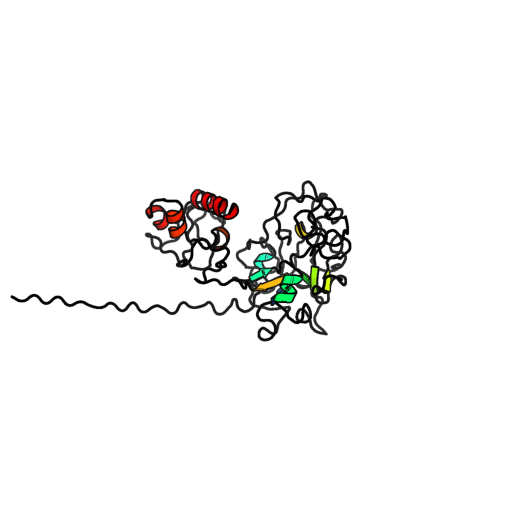203 LEU A C 1
ATOM 1418 O O . LEU A 1 203 ? -9.935 14.502 -5.258 1.00 97.94 203 LEU A O 1
ATOM 1422 N N . GLU A 1 204 ? -10.768 14.849 -7.310 1.00 97.38 204 GLU A N 1
ATOM 1423 C CA . GLU A 1 204 ? -10.722 16.314 -7.239 1.00 97.38 204 GLU A CA 1
ATOM 1424 C C . GLU A 1 204 ? -11.458 16.877 -6.003 1.00 97.38 204 GLU A C 1
ATOM 1426 O O . GLU A 1 204 ? -12.508 16.394 -5.574 1.00 97.38 204 GLU A O 1
ATOM 1431 N N . GLY A 1 205 ? -10.898 17.935 -5.403 1.00 96.69 205 GLY A N 1
ATOM 1432 C CA . GLY A 1 205 ? -11.469 18.587 -4.217 1.00 96.69 205 GLY A CA 1
ATOM 1433 C C . GLY A 1 205 ? -11.162 17.870 -2.899 1.00 96.69 205 GLY A C 1
ATOM 1434 O O . GLY A 1 205 ? -11.714 18.224 -1.854 1.00 96.69 205 GLY A O 1
ATOM 1435 N N . SER A 1 206 ? -10.267 16.884 -2.932 1.00 97.31 206 SER A N 1
ATOM 1436 C CA . SER A 1 206 ? -9.793 16.149 -1.764 1.00 97.31 206 SER A CA 1
ATOM 1437 C C . SER A 1 206 ? -8.303 16.421 -1.467 1.00 97.31 206 SER A C 1
ATOM 1439 O O . SER A 1 206 ? -7.627 17.094 -2.242 1.00 97.31 206 SER A O 1
ATOM 1441 N N . PRO A 1 207 ? -7.757 15.916 -0.342 1.00 97.75 207 PRO A N 1
ATOM 1442 C CA . PRO A 1 207 ? -6.328 16.021 -0.018 1.00 97.75 207 PRO A CA 1
ATOM 1443 C C . PRO A 1 207 ? -5.403 15.059 -0.785 1.00 97.75 207 PRO A C 1
ATOM 1445 O O . PRO A 1 207 ? -4.223 14.973 -0.425 1.00 97.75 207 PRO A O 1
ATOM 1448 N N . TRP A 1 208 ? -5.933 14.285 -1.737 1.00 98.31 208 TRP A N 1
ATOM 1449 C CA . TRP A 1 208 ? -5.167 13.353 -2.563 1.00 98.31 208 TRP A CA 1
ATOM 1450 C C . TRP A 1 208 ? -4.351 14.108 -3.619 1.00 98.31 208 TRP A C 1
ATOM 1452 O O . TRP A 1 208 ? -4.816 15.096 -4.181 1.00 98.31 208 TRP A O 1
ATOM 1462 N N . SER A 1 209 ? -3.130 13.645 -3.880 1.00 97.00 209 SER A N 1
ATOM 1463 C CA . SER A 1 209 ? -2.269 14.159 -4.947 1.00 97.00 209 SER A CA 1
ATOM 1464 C C . SER A 1 209 ? -1.543 12.998 -5.605 1.00 97.00 209 SER A C 1
ATOM 1466 O O . SER A 1 209 ? -0.849 12.255 -4.916 1.00 97.00 209 SER A O 1
ATOM 1468 N N . CYS A 1 210 ? -1.685 12.886 -6.922 1.00 95.69 210 CYS A N 1
ATOM 1469 C CA . CYS A 1 210 ? -1.069 11.857 -7.760 1.00 95.69 210 CYS A CA 1
ATOM 1470 C C . CYS A 1 210 ? 0.042 12.426 -8.654 1.00 95.69 210 CYS A C 1
ATOM 1472 O O . CYS A 1 210 ? 0.411 11.813 -9.642 1.00 95.69 210 CYS A O 1
ATOM 1474 N N . ASN A 1 211 ? 0.533 13.632 -8.356 1.00 91.50 211 ASN A N 1
ATOM 1475 C CA . ASN A 1 211 ? 1.676 14.201 -9.058 1.00 91.50 211 ASN A CA 1
ATOM 1476 C C . ASN A 1 211 ? 2.857 14.331 -8.097 1.00 91.50 211 ASN A C 1
ATOM 1478 O O . ASN A 1 211 ? 2.702 14.778 -6.951 1.00 91.50 211 ASN A O 1
ATOM 1482 N N . ALA A 1 212 ? 4.045 13.976 -8.578 1.00 82.75 212 ALA A N 1
ATOM 1483 C CA . ALA A 1 212 ? 5.277 14.356 -7.915 1.00 82.75 212 ALA A CA 1
ATOM 1484 C C . ALA A 1 212 ? 5.438 15.884 -7.943 1.00 82.75 212 ALA A C 1
ATOM 1486 O O . ALA A 1 212 ? 4.973 16.582 -8.836 1.00 82.75 212 ALA A O 1
ATOM 1487 N N . ALA A 1 213 ? 6.194 16.433 -6.993 1.00 77.38 213 ALA A N 1
ATOM 1488 C CA . ALA A 1 213 ? 6.619 17.836 -7.068 1.00 77.38 213 ALA A CA 1
ATOM 1489 C C . ALA A 1 213 ? 7.668 18.089 -8.178 1.00 77.38 213 ALA A C 1
ATOM 1491 O O . ALA A 1 213 ? 8.213 19.189 -8.278 1.00 77.38 213 ALA A O 1
ATOM 1492 N N . THR A 1 214 ? 8.006 17.064 -8.963 1.00 80.12 214 THR A N 1
ATOM 1493 C CA . THR A 1 214 ? 8.984 17.099 -10.048 1.00 80.12 214 THR A CA 1
ATOM 1494 C C . THR A 1 214 ? 8.276 16.885 -11.378 1.00 80.12 214 THR A C 1
ATOM 1496 O O . THR A 1 214 ? 7.238 16.239 -11.434 1.00 80.12 214 THR A O 1
ATOM 1499 N N . THR A 1 215 ? 8.895 17.330 -12.470 1.00 80.94 215 THR A N 1
ATOM 1500 C CA . THR A 1 215 ? 8.345 17.151 -13.824 1.00 80.94 215 THR A CA 1
ATOM 1501 C C . THR A 1 215 ? 8.420 15.706 -14.333 1.00 80.94 215 THR A C 1
ATOM 1503 O O . THR A 1 215 ? 8.177 15.452 -15.509 1.00 80.94 215 THR A O 1
ATOM 1506 N N . ALA A 1 216 ? 8.853 14.752 -13.500 1.00 81.44 216 ALA A N 1
ATOM 1507 C CA . ALA A 1 216 ? 9.038 13.365 -13.916 1.00 81.44 216 ALA A CA 1
ATOM 1508 C C . ALA A 1 216 ? 7.699 12.636 -14.131 1.00 81.44 216 ALA A C 1
ATOM 1510 O O . ALA A 1 216 ? 7.675 11.672 -14.886 1.00 81.44 216 ALA A O 1
ATOM 1511 N N . ASP A 1 217 ? 6.609 13.106 -13.509 1.00 82.44 217 ASP A N 1
ATOM 1512 C CA . ASP A 1 217 ? 5.273 12.487 -13.564 1.00 82.44 217 ASP A CA 1
ATOM 1513 C C . ASP A 1 217 ? 4.176 13.458 -14.047 1.00 82.44 217 ASP A C 1
ATOM 1515 O O . ASP A 1 217 ? 2.991 13.249 -13.807 1.00 82.44 217 ASP A O 1
ATOM 1519 N N . ASP A 1 218 ? 4.539 14.518 -14.782 1.00 81.75 218 ASP A N 1
ATOM 1520 C CA . ASP A 1 218 ? 3.565 15.521 -15.261 1.00 81.75 218 ASP A CA 1
ATOM 1521 C C . ASP A 1 218 ? 2.494 14.936 -16.207 1.00 81.75 218 ASP A C 1
ATOM 1523 O O . ASP A 1 218 ? 1.464 15.566 -16.447 1.00 81.75 218 ASP A O 1
ATOM 1527 N N . ASN A 1 219 ? 2.721 13.730 -16.734 1.00 85.94 219 ASN A N 1
ATOM 1528 C CA . ASN A 1 219 ? 1.798 13.029 -17.625 1.00 85.94 219 ASN A CA 1
ATOM 1529 C C . ASN A 1 219 ? 0.877 12.032 -16.895 1.00 85.94 219 ASN A C 1
ATOM 1531 O O . ASN A 1 219 ? 0.027 11.437 -17.553 1.00 85.94 219 ASN A O 1
ATOM 1535 N N . GLY A 1 220 ? 1.042 11.832 -15.579 1.00 91.12 220 GLY A N 1
ATOM 1536 C CA . GLY A 1 220 ? 0.217 10.919 -14.780 1.00 91.12 220 GLY A CA 1
ATOM 1537 C C . GLY A 1 220 ? 0.438 9.437 -15.087 1.00 91.12 220 GLY A C 1
ATOM 1538 O O . GLY A 1 220 ? -0.500 8.663 -15.037 1.00 91.12 220 GLY A O 1
ATOM 1539 N N . LEU A 1 221 ? 1.657 9.015 -15.436 1.00 94.31 221 LEU A N 1
ATOM 1540 C CA . LEU A 1 221 ? 1.942 7.606 -15.765 1.00 94.31 221 LEU A CA 1
ATOM 1541 C C . LEU A 1 221 ? 2.436 6.798 -14.551 1.00 94.31 221 LEU A C 1
ATOM 1543 O O . LEU A 1 221 ? 2.547 5.565 -14.615 1.00 94.31 221 LEU A O 1
ATOM 1547 N N . CYS A 1 222 ? 2.771 7.476 -13.453 1.00 96.00 222 CYS A N 1
ATOM 1548 C CA . CYS A 1 222 ? 3.364 6.885 -12.255 1.00 96.00 222 CYS A CA 1
ATOM 1549 C C . CYS A 1 222 ? 2.629 7.249 -10.971 1.00 96.00 222 CYS A C 1
ATOM 1551 O O . CYS A 1 222 ? 3.223 7.241 -9.892 1.00 96.00 222 CYS A O 1
ATOM 1553 N N . GLU A 1 223 ? 1.330 7.497 -11.066 1.00 96.00 223 GLU A N 1
ATOM 1554 C CA . GLU A 1 223 ? 0.489 7.897 -9.943 1.00 96.00 223 GLU A CA 1
ATOM 1555 C C . GLU A 1 223 ? 0.554 6.922 -8.766 1.00 96.00 223 GLU A C 1
ATOM 1557 O O . GLU A 1 223 ? 0.628 7.340 -7.610 1.00 96.00 223 GLU A O 1
ATOM 1562 N N . ALA A 1 224 ? 0.619 5.612 -9.031 1.00 97.12 224 ALA A N 1
ATOM 1563 C CA . ALA A 1 224 ? 0.762 4.607 -7.978 1.00 97.12 224 ALA A CA 1
ATOM 1564 C C . ALA A 1 224 ? 2.095 4.722 -7.205 1.00 97.12 224 ALA A C 1
ATOM 1566 O O . ALA A 1 224 ? 2.203 4.211 -6.088 1.00 97.12 224 ALA A O 1
ATOM 1567 N N . TYR A 1 225 ? 3.104 5.402 -7.758 1.00 97.75 225 TYR A N 1
ATOM 1568 C CA . TYR A 1 225 ? 4.371 5.718 -7.091 1.00 97.75 225 TYR A CA 1
ATOM 1569 C C . TYR A 1 225 ? 4.410 7.115 -6.468 1.00 97.75 225 TYR A C 1
ATOM 1571 O O . TYR A 1 225 ? 5.207 7.342 -5.559 1.00 97.75 225 TYR A O 1
ATOM 1579 N N . THR A 1 226 ? 3.584 8.052 -6.932 1.00 97.12 226 THR A N 1
ATOM 1580 C CA . THR A 1 226 ? 3.610 9.456 -6.488 1.00 97.12 226 THR A CA 1
ATOM 1581 C C . THR A 1 226 ? 2.486 9.810 -5.522 1.00 97.12 226 THR A C 1
ATOM 1583 O O . THR A 1 226 ? 2.584 10.827 -4.833 1.00 97.12 226 THR A O 1
ATOM 1586 N N . ALA A 1 227 ? 1.465 8.953 -5.410 1.00 97.88 227 ALA A N 1
ATOM 1587 C CA . ALA A 1 227 ? 0.299 9.167 -4.569 1.00 97.88 227 ALA A CA 1
ATOM 1588 C C . ALA A 1 227 ? 0.676 9.543 -3.129 1.00 97.88 227 ALA A C 1
ATOM 1590 O O . ALA A 1 227 ? 1.284 8.760 -2.391 1.00 97.88 227 ALA A O 1
ATOM 1591 N N . ILE A 1 228 ? 0.249 10.731 -2.709 1.00 98.06 228 ILE A N 1
ATOM 1592 C CA . ILE A 1 228 ? 0.239 11.180 -1.316 1.00 98.06 228 ILE A CA 1
ATOM 1593 C C . ILE A 1 228 ? -1.164 11.615 -0.917 1.00 98.06 228 ILE A C 1
ATOM 1595 O O . ILE A 1 228 ? -1.996 11.981 -1.750 1.00 98.06 228 ILE A O 1
ATOM 1599 N N . LYS A 1 229 ? -1.401 11.658 0.393 1.00 98.12 229 LYS A N 1
ATOM 1600 C CA . LYS A 1 229 ? -2.639 12.181 0.960 1.00 98.12 229 LYS A CA 1
ATOM 1601 C C . LYS A 1 229 ? -2.324 12.947 2.229 1.00 98.12 229 LYS A C 1
ATOM 1603 O O . LYS A 1 229 ? -1.916 12.363 3.224 1.00 98.12 229 LYS A O 1
ATOM 1608 N N . THR A 1 230 ? -2.493 14.266 2.212 1.00 96.19 230 THR A N 1
ATOM 1609 C CA . THR A 1 230 ? -1.969 15.135 3.289 1.00 96.19 230 THR A CA 1
ATOM 1610 C C . THR A 1 230 ? -2.943 15.400 4.439 1.00 96.19 230 THR A C 1
ATOM 1612 O O . THR A 1 230 ? -2.534 15.949 5.465 1.00 96.19 230 THR A O 1
ATOM 1615 N N . GLY A 1 231 ? -4.212 15.011 4.296 1.00 94.31 231 GLY A N 1
ATOM 1616 C CA . GLY A 1 231 ? -5.251 15.170 5.315 1.00 94.31 231 GLY A CA 1
ATOM 1617 C C . GLY A 1 231 ? -6.024 13.877 5.542 1.00 94.31 231 GLY A C 1
ATOM 1618 O O . GLY A 1 231 ? -6.093 13.040 4.651 1.00 94.31 231 GLY A O 1
ATOM 1619 N N . SER A 1 232 ? -6.628 13.724 6.718 1.00 95.38 232 SER A N 1
ATOM 1620 C CA . SER A 1 232 ? -7.310 12.496 7.145 1.00 95.38 232 SER A CA 1
ATOM 1621 C C . SER A 1 232 ? -8.670 12.241 6.489 1.00 95.38 232 SER A C 1
ATOM 1623 O O . SER A 1 232 ? -9.065 11.096 6.299 1.00 95.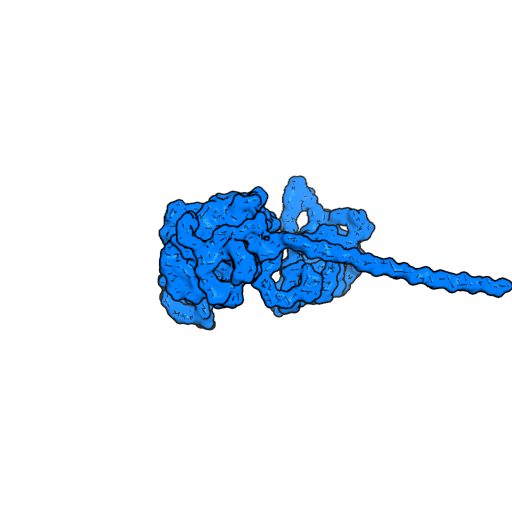38 232 SER A O 1
ATOM 1625 N N . ARG A 1 233 ? -9.387 13.294 6.083 1.00 96.62 233 ARG A N 1
ATOM 1626 C CA . ARG A 1 233 ? -10.712 13.181 5.438 1.00 96.62 233 ARG A CA 1
ATOM 1627 C C . ARG A 1 233 ? -10.632 12.494 4.069 1.00 96.62 233 ARG A C 1
ATOM 1629 O O . ARG A 1 233 ? -9.557 12.412 3.489 1.00 96.62 233 ARG A O 1
ATOM 1636 N N . PHE A 1 234 ? -11.774 12.080 3.515 1.00 98.12 234 PHE A N 1
ATOM 1637 C CA . PHE A 1 234 ? -11.873 11.406 2.207 1.00 98.12 234 PHE A CA 1
ATOM 1638 C C . PHE A 1 234 ? -11.266 9.995 2.151 1.00 98.12 234 PHE A C 1
ATOM 1640 O O . PHE A 1 234 ? -10.840 9.543 1.092 1.00 98.12 234 PHE A O 1
ATOM 1647 N N . GLY A 1 235 ? -11.265 9.283 3.281 1.00 98.19 235 GLY A N 1
ATOM 1648 C CA . GLY A 1 235 ? -10.823 7.891 3.373 1.00 98.19 235 GLY A CA 1
ATOM 1649 C C . GLY A 1 235 ? -9.309 7.754 3.528 1.00 98.19 235 GLY A C 1
ATOM 1650 O O . GLY A 1 235 ? -8.681 8.550 4.226 1.00 98.19 235 GLY A O 1
ATOM 1651 N N . GLY A 1 236 ? -8.728 6.737 2.906 1.00 98.56 236 GLY A N 1
ATOM 1652 C CA . GLY A 1 236 ? -7.336 6.334 3.096 1.00 98.56 236 GLY A CA 1
ATOM 1653 C C . GLY A 1 236 ? -7.051 5.058 2.318 1.00 98.56 236 GLY A C 1
ATOM 1654 O O . GLY A 1 236 ? -7.094 5.085 1.091 1.00 98.56 236 GLY A O 1
ATOM 1655 N N . VAL A 1 237 ? -6.813 3.944 3.005 1.00 98.81 237 VAL A N 1
ATOM 1656 C CA . VAL A 1 237 ? -6.488 2.650 2.382 1.00 98.81 237 VAL A CA 1
ATOM 1657 C C . VAL A 1 237 ? -7.424 1.535 2.841 1.00 98.81 237 VAL A C 1
ATOM 1659 O O . VAL A 1 237 ? -8.059 1.628 3.891 1.00 98.81 237 VAL A O 1
ATOM 1662 N N . LEU A 1 238 ? -7.520 0.472 2.047 1.00 98.69 238 LEU A N 1
ATOM 1663 C CA . LEU A 1 238 ? -8.075 -0.801 2.485 1.00 98.69 238 LEU A CA 1
ATOM 1664 C C . LEU A 1 238 ? -6.965 -1.641 3.095 1.00 98.69 238 LEU A C 1
ATOM 1666 O O . LEU A 1 238 ? -5.991 -1.953 2.415 1.00 98.69 238 LEU A O 1
ATOM 1670 N N . CYS A 1 239 ? -7.144 -2.034 4.348 1.00 98.56 239 CYS A N 1
ATOM 1671 C CA . CYS A 1 239 ? -6.268 -2.972 5.024 1.00 98.56 239 CYS A CA 1
ATOM 1672 C C . CYS A 1 239 ? -6.887 -4.367 4.975 1.00 98.56 239 CYS A C 1
ATOM 1674 O O . CYS A 1 239 ? -8.023 -4.568 5.412 1.00 98.56 239 CYS A O 1
ATOM 1676 N N . CYS A 1 240 ? -6.140 -5.323 4.441 1.00 97.50 240 CYS A N 1
ATOM 1677 C CA . CYS A 1 240 ? -6.483 -6.733 4.377 1.00 97.50 240 CYS A CA 1
ATOM 1678 C C . CYS A 1 240 ? -5.703 -7.478 5.461 1.00 97.50 240 CYS A C 1
ATOM 1680 O O . CYS A 1 240 ? -4.527 -7.195 5.694 1.00 97.50 240 CYS A O 1
ATOM 1682 N N . ARG A 1 241 ? -6.375 -8.395 6.164 1.00 94.50 241 ARG A N 1
ATOM 1683 C CA . ARG A 1 241 ? -5.725 -9.207 7.195 1.00 94.50 241 ARG A CA 1
ATOM 1684 C C . ARG A 1 241 ? -4.775 -10.191 6.525 1.00 94.50 241 ARG A C 1
ATOM 1686 O O . ARG A 1 241 ? -5.144 -10.833 5.536 1.00 94.50 241 ARG A O 1
ATOM 1693 N N . ASP A 1 242 ? -3.598 -10.360 7.105 1.00 89.06 242 ASP A N 1
ATOM 1694 C CA . ASP A 1 242 ? -2.695 -11.439 6.733 1.00 89.06 242 ASP A CA 1
ATOM 1695 C C . ASP A 1 242 ? -3.370 -12.776 7.082 1.00 89.06 242 ASP A C 1
ATOM 1697 O O . ASP A 1 242 ? -3.789 -13.006 8.214 1.00 89.06 242 ASP A O 1
ATOM 1701 N N . THR A 1 243 ? -3.564 -13.657 6.096 1.00 75.69 243 THR A N 1
ATOM 1702 C CA . THR A 1 243 ? -4.183 -14.987 6.322 1.00 75.69 243 THR A CA 1
ATOM 1703 C C . THR A 1 243 ? -3.224 -16.133 6.107 1.00 75.69 243 THR A C 1
ATOM 1705 O O . THR A 1 243 ? -3.633 -17.263 5.831 1.00 75.69 243 THR A O 1
ATOM 1708 N N . CYS A 1 244 ? -1.941 -15.843 6.168 1.00 74.56 244 CYS A N 1
ATOM 1709 C CA . CYS A 1 244 ? -0.975 -16.895 6.353 1.00 74.56 244 CYS A CA 1
ATOM 1710 C C . CYS A 1 244 ? -1.129 -17.479 7.761 1.00 74.56 244 CYS A C 1
ATOM 1712 O O . CYS A 1 244 ? -1.595 -16.818 8.689 1.00 74.56 244 CYS A O 1
ATOM 1714 N N . THR A 1 245 ? -0.779 -18.755 7.896 1.00 78.50 245 THR A N 1
ATOM 1715 C CA . THR A 1 245 ? -0.525 -19.302 9.230 1.00 78.50 245 THR A CA 1
ATOM 1716 C C . THR A 1 245 ? 0.744 -18.629 9.732 1.00 78.50 245 THR A C 1
ATOM 1718 O O . THR A 1 245 ? 1.692 -18.518 8.966 1.00 78.50 245 THR A O 1
ATOM 1721 N N . ASP A 1 246 ? 0.701 -18.113 10.949 1.00 81.56 246 ASP A N 1
ATOM 1722 C CA . ASP A 1 246 ? 1.834 -17.560 11.686 1.00 81.56 246 ASP A CA 1
ATOM 1723 C C . ASP A 1 246 ? 1.878 -18.379 12.983 1.00 81.56 246 ASP A C 1
ATOM 1725 O O . ASP A 1 246 ? 1.067 -18.198 13.904 1.00 81.56 246 ASP A O 1
ATOM 1729 N N . SER A 1 247 ? 2.670 -19.447 12.934 1.00 85.12 247 SER A N 1
ATOM 1730 C CA . SER A 1 247 ? 2.649 -20.542 13.899 1.00 85.12 247 SER A CA 1
ATOM 1731 C C . SER A 1 247 ? 3.195 -20.117 15.259 1.00 85.12 247 SER A C 1
ATOM 1733 O O . SER A 1 247 ? 2.720 -20.616 16.286 1.00 85.12 247 SER A O 1
ATOM 1735 N N . ASP A 1 248 ? 4.159 -19.203 15.285 1.00 83.81 248 ASP A N 1
ATOM 1736 C CA . ASP A 1 248 ? 4.783 -18.679 16.498 1.00 83.81 248 ASP A CA 1
ATOM 1737 C C . ASP A 1 248 ? 4.298 -17.275 16.889 1.00 83.81 248 ASP A C 1
ATOM 1739 O O . ASP A 1 248 ? 4.500 -16.874 18.038 1.00 83.81 248 ASP A O 1
ATOM 1743 N N . LYS A 1 249 ? 3.505 -16.626 16.028 1.00 84.12 249 LYS A N 1
ATOM 1744 C CA . LYS A 1 249 ? 2.838 -15.336 16.257 1.00 84.12 249 LYS A CA 1
ATOM 1745 C C . LYS A 1 249 ? 3.818 -14.186 16.390 1.00 84.12 249 LYS A C 1
ATOM 1747 O O . LYS A 1 249 ? 3.573 -13.261 17.172 1.00 84.12 249 LYS A O 1
ATOM 1752 N N . ASP A 1 250 ? 4.913 -14.257 15.649 1.00 78.44 250 ASP A N 1
ATOM 1753 C CA . ASP A 1 250 ? 5.921 -13.206 15.607 1.00 78.44 250 ASP A CA 1
ATOM 1754 C C . ASP A 1 250 ? 5.569 -12.080 14.611 1.00 78.44 250 ASP A C 1
ATOM 1756 O O . ASP A 1 250 ? 6.257 -11.059 14.537 1.00 78.44 250 ASP A O 1
ATOM 1760 N N . GLY A 1 251 ? 4.438 -12.217 13.905 1.00 76.06 251 GLY A N 1
ATOM 1761 C CA . GLY A 1 251 ? 3.945 -11.257 12.925 1.00 76.06 251 GLY A CA 1
ATOM 1762 C C . GLY A 1 251 ? 4.439 -11.526 11.506 1.00 76.06 251 GLY A C 1
ATOM 1763 O O . GLY A 1 251 ? 4.151 -10.723 10.612 1.00 76.06 251 GLY A O 1
ATOM 1764 N N . VAL A 1 252 ? 5.154 -12.631 11.279 1.00 82.12 252 VAL A N 1
ATOM 1765 C CA . VAL A 1 252 ? 5.602 -13.086 9.966 1.00 82.12 252 VAL A CA 1
ATOM 1766 C C . VAL A 1 252 ? 4.913 -14.399 9.608 1.00 82.12 252 VAL A C 1
ATOM 1768 O O . VAL A 1 252 ? 4.859 -15.365 10.350 1.00 82.12 252 VAL A O 1
ATOM 1771 N N . CYS A 1 253 ? 4.353 -14.439 8.406 1.00 83.44 253 CYS A N 1
ATOM 1772 C CA . CYS A 1 253 ? 3.744 -15.639 7.851 1.00 83.44 253 CYS A CA 1
ATOM 1773 C C . CYS A 1 253 ? 4.706 -16.830 7.829 1.00 83.44 253 CYS A C 1
ATOM 1775 O O . CYS A 1 253 ? 5.775 -16.676 7.261 1.00 83.44 253 CYS A O 1
ATOM 1777 N N . ASP A 1 254 ? 4.278 -18.043 8.193 1.00 82.88 254 ASP A N 1
ATOM 1778 C CA . ASP A 1 254 ? 5.062 -19.294 8.092 1.00 82.88 254 ASP A CA 1
ATOM 1779 C C . ASP A 1 254 ? 5.706 -19.503 6.708 1.00 82.88 254 ASP A C 1
ATOM 1781 O O . ASP A 1 254 ? 6.751 -20.130 6.564 1.00 82.88 254 ASP A O 1
ATOM 1785 N N . SER A 1 255 ? 5.060 -19.013 5.644 1.00 80.25 255 SER A N 1
ATOM 1786 C CA . SER A 1 255 ? 5.580 -19.105 4.274 1.00 80.25 255 SER A CA 1
ATOM 1787 C C . SER A 1 255 ? 6.729 -18.136 3.975 1.00 80.25 255 SER A C 1
ATOM 1789 O O . SER A 1 255 ? 7.459 -18.345 3.009 1.00 80.25 255 SER A O 1
ATOM 1791 N N . ALA A 1 256 ? 6.837 -17.057 4.746 1.00 82.19 256 ALA A N 1
ATOM 1792 C CA . ALA A 1 256 ? 7.873 -16.032 4.664 1.00 82.19 256 ALA A CA 1
ATOM 1793 C C . ALA A 1 256 ? 8.842 -16.085 5.858 1.00 82.19 256 ALA A C 1
ATOM 1795 O O . ALA A 1 256 ? 9.934 -15.537 5.762 1.00 82.19 256 ALA A O 1
ATOM 1796 N N . ASP A 1 257 ? 8.462 -16.754 6.943 1.00 88.88 257 ASP A N 1
ATOM 1797 C CA . ASP A 1 257 ? 9.233 -16.922 8.161 1.00 88.88 257 ASP A CA 1
ATOM 1798 C C . ASP A 1 257 ? 10.366 -17.934 7.934 1.00 88.88 257 ASP A C 1
ATOM 1800 O O . ASP A 1 257 ? 10.187 -19.060 7.455 1.00 88.88 257 ASP A O 1
ATOM 1804 N N . ARG A 1 258 ? 11.586 -17.493 8.226 1.00 94.25 258 ARG A N 1
ATOM 1805 C CA . ARG A 1 258 ? 12.812 -18.288 8.130 1.00 94.25 258 ARG A CA 1
ATOM 1806 C C . ARG A 1 258 ? 13.226 -18.856 9.488 1.00 94.25 258 ARG A C 1
ATOM 1808 O O . ARG A 1 258 ? 14.168 -19.649 9.533 1.00 94.25 258 ARG A O 1
ATOM 1815 N N . CYS A 1 259 ? 12.537 -18.488 10.562 1.00 93.62 259 CYS A N 1
ATOM 1816 C CA . CYS A 1 259 ? 12.904 -18.729 11.946 1.00 93.62 259 CYS A CA 1
ATOM 1817 C C . CYS A 1 259 ? 11.730 -19.190 12.813 1.00 93.62 259 CYS A C 1
ATOM 1819 O O . CYS A 1 259 ? 11.509 -18.653 13.891 1.00 93.62 259 CYS A O 1
ATOM 1821 N N . ALA A 1 260 ? 11.114 -20.306 12.420 1.00 86.75 260 ALA A N 1
ATOM 1822 C CA . ALA A 1 260 ? 10.038 -20.932 13.181 1.00 86.75 260 ALA A CA 1
ATOM 1823 C C . ALA A 1 260 ? 10.327 -21.012 14.696 1.00 86.75 260 ALA A C 1
ATOM 1825 O O . ALA A 1 260 ? 11.268 -21.683 15.142 1.00 86.75 260 ALA A O 1
ATOM 1826 N N . GLY A 1 261 ? 9.468 -20.380 15.490 1.00 88.94 261 GLY A N 1
ATOM 1827 C CA . GLY A 1 261 ? 9.546 -20.337 16.946 1.00 88.94 261 GLY A CA 1
ATOM 1828 C C . GLY A 1 261 ? 10.299 -19.129 17.497 1.00 88.94 261 GLY A C 1
ATOM 1829 O O . GLY A 1 261 ? 10.982 -19.274 18.516 1.00 88.94 261 GLY A O 1
ATOM 1830 N N . THR A 1 262 ? 10.202 -17.969 16.855 1.00 91.38 262 THR A N 1
ATOM 1831 C CA . THR A 1 262 ? 10.771 -16.713 17.342 1.00 91.38 262 THR A CA 1
ATOM 1832 C C . THR A 1 262 ? 10.281 -16.414 18.754 1.00 91.38 262 THR A C 1
ATOM 1834 O O . THR A 1 262 ? 9.088 -16.337 19.047 1.00 91.38 262 THR A O 1
ATOM 1837 N N . VAL A 1 263 ? 11.232 -16.267 19.679 1.00 89.56 263 VAL A N 1
ATOM 1838 C CA . VAL A 1 263 ? 10.940 -15.946 21.079 1.00 89.56 263 VAL A CA 1
ATOM 1839 C C . VAL A 1 263 ? 11.192 -14.464 21.307 1.00 89.56 263 VAL A C 1
ATOM 1841 O O . VAL A 1 263 ? 12.331 -14.005 21.197 1.00 89.56 263 VAL A O 1
ATOM 1844 N N . LEU A 1 264 ? 10.128 -13.750 21.675 1.00 87.44 264 LEU A N 1
ATOM 1845 C CA . LEU A 1 264 ? 10.140 -12.339 22.049 1.00 87.44 264 LEU A CA 1
ATOM 1846 C C . LEU A 1 264 ? 9.581 -12.145 23.471 1.00 87.44 264 LEU A C 1
ATOM 1848 O O . LEU A 1 264 ? 8.732 -12.931 23.909 1.00 87.44 264 LEU A O 1
ATOM 1852 N N . PRO A 1 265 ? 9.994 -11.090 24.194 1.00 89.94 265 PRO A N 1
ATOM 1853 C CA . PRO A 1 265 ? 11.082 -10.172 23.851 1.00 89.94 265 PRO A CA 1
ATOM 1854 C C . PRO A 1 265 ? 12.468 -10.824 23.980 1.00 89.94 265 PRO A C 1
ATOM 1856 O O . PRO A 1 265 ? 12.683 -11.737 24.785 1.00 89.94 265 PRO A O 1
ATOM 1859 N N . GLU A 1 266 ? 13.434 -10.319 23.219 1.00 88.50 266 GLU A N 1
ATOM 1860 C CA . GLU A 1 266 ? 14.835 -10.713 23.317 1.00 88.50 266 GLU A CA 1
ATOM 1861 C C . GLU A 1 266 ? 15.449 -10.268 24.652 1.00 88.50 266 GLU A C 1
ATOM 1863 O O . GLU A 1 266 ? 15.301 -9.130 25.102 1.00 88.50 266 GLU A O 1
ATOM 1868 N N . SER A 1 267 ? 16.195 -11.171 25.293 1.00 84.81 267 SER A N 1
ATOM 1869 C CA . SER A 1 267 ? 16.911 -10.883 26.539 1.00 84.81 267 SER A CA 1
ATOM 1870 C C . SER A 1 267 ? 18.386 -10.593 26.270 1.00 84.81 267 SER A C 1
ATOM 1872 O O . SER A 1 267 ? 19.134 -11.473 25.848 1.00 84.81 267 SER A O 1
ATOM 1874 N N . LEU A 1 268 ? 18.825 -9.371 26.576 1.00 84.69 268 LEU A N 1
ATOM 1875 C CA . LEU A 1 268 ? 20.233 -8.969 26.502 1.00 84.69 268 LEU A CA 1
ATOM 1876 C C . LEU A 1 268 ? 20.945 -9.186 27.846 1.00 84.69 268 LEU A C 1
ATOM 1878 O O . LEU A 1 268 ? 20.340 -9.062 28.913 1.00 84.69 268 LEU A O 1
ATOM 1882 N N . SER A 1 269 ? 22.252 -9.465 27.822 1.00 81.31 269 SER A N 1
ATOM 1883 C CA . SER A 1 269 ? 23.032 -9.757 29.042 1.00 81.31 269 SER A CA 1
ATOM 1884 C C . SER A 1 269 ? 23.149 -8.561 29.992 1.00 81.31 269 SER A C 1
ATOM 1886 O O . SER A 1 269 ? 23.351 -8.730 31.194 1.00 81.31 269 SER A O 1
ATOM 1888 N N . THR A 1 270 ? 22.987 -7.346 29.470 1.00 70.75 270 THR A N 1
ATOM 1889 C CA . THR A 1 270 ? 23.025 -6.092 30.231 1.00 70.75 270 THR A CA 1
ATOM 1890 C C . THR A 1 270 ? 21.657 -5.668 30.773 1.00 70.75 270 THR A C 1
ATOM 1892 O O . THR A 1 270 ? 21.571 -4.632 31.435 1.00 70.75 270 THR A O 1
ATOM 1895 N N . GLY A 1 271 ? 20.584 -6.424 30.492 1.00 62.94 271 GLY A N 1
ATOM 1896 C CA . GLY A 1 271 ? 19.210 -6.092 30.901 1.00 62.94 271 GLY A CA 1
ATOM 1897 C C . GLY A 1 271 ? 18.727 -4.712 30.429 1.00 62.94 271 GLY A C 1
ATOM 1898 O O . GLY A 1 271 ? 17.807 -4.153 31.017 1.00 62.94 271 GLY A O 1
ATOM 1899 N N . SER A 1 272 ? 19.394 -4.134 29.428 1.00 69.62 272 SER A N 1
ATOM 1900 C CA . SER A 1 272 ? 19.226 -2.760 28.944 1.00 69.62 272 SER A CA 1
ATOM 1901 C C . SER A 1 272 ? 19.063 -2.762 27.425 1.00 69.62 272 SER A C 1
ATOM 1903 O O . SER A 1 272 ? 19.361 -3.771 26.794 1.00 69.62 272 SER A O 1
ATOM 1905 N N . LEU A 1 273 ? 18.646 -1.629 26.845 1.00 77.12 273 LEU A N 1
ATOM 1906 C CA . LEU A 1 273 ? 18.613 -1.421 25.392 1.00 77.12 273 LEU A CA 1
ATOM 1907 C C . LEU A 1 273 ? 19.944 -1.834 24.737 1.00 77.12 273 LEU A C 1
ATOM 1909 O O . LEU A 1 273 ? 21.011 -1.625 25.334 1.00 77.12 273 LEU A O 1
ATOM 1913 N N . PRO A 1 274 ? 19.907 -2.372 23.508 1.00 80.44 274 PRO A N 1
ATOM 1914 C CA . PRO A 1 274 ? 21.125 -2.687 22.783 1.00 80.44 274 PRO A CA 1
ATOM 1915 C C . PRO A 1 274 ? 21.959 -1.415 22.557 1.00 80.44 274 PRO A C 1
ATOM 1917 O O . PRO A 1 274 ? 21.438 -0.301 22.480 1.00 80.44 274 PRO A O 1
ATOM 1920 N N . GLY A 1 275 ? 23.286 -1.576 22.520 1.00 82.94 275 GLY A N 1
ATOM 1921 C CA . GLY A 1 275 ? 24.232 -0.466 22.357 1.00 82.94 275 GLY A CA 1
ATOM 1922 C C . GLY A 1 275 ? 24.069 0.313 21.040 1.00 82.94 275 GLY A C 1
ATOM 1923 O O . GLY A 1 275 ? 23.202 0.033 20.219 1.00 82.94 275 GLY A O 1
ATOM 1924 N N . MET A 1 276 ? 24.940 1.298 20.798 1.00 86.62 276 MET A N 1
ATOM 1925 C CA . MET A 1 276 ? 24.926 2.038 19.526 1.00 86.62 276 MET A CA 1
ATOM 1926 C C . MET A 1 276 ? 25.118 1.093 18.331 1.00 86.62 276 MET A C 1
ATOM 1928 O O . MET A 1 276 ? 26.062 0.297 18.325 1.00 86.62 276 MET A O 1
ATOM 1932 N N . ASN A 1 277 ? 24.252 1.214 17.317 1.00 86.50 277 ASN A N 1
ATOM 1933 C CA . ASN A 1 277 ? 24.226 0.350 16.125 1.00 86.50 277 ASN A CA 1
ATOM 1934 C C . ASN A 1 277 ? 24.129 -1.147 16.456 1.00 86.50 277 ASN A C 1
ATOM 1936 O O . ASN A 1 277 ? 24.686 -1.997 15.745 1.00 86.50 277 ASN A O 1
ATOM 1940 N N . ARG A 1 278 ? 23.444 -1.453 17.560 1.00 91.88 278 ARG A N 1
ATOM 1941 C CA . ARG A 1 278 ? 23.074 -2.798 17.976 1.00 91.88 278 ARG A CA 1
ATOM 1942 C C . ARG A 1 278 ? 21.560 -2.884 18.028 1.00 91.88 278 ARG A C 1
ATOM 1944 O O . ARG A 1 278 ? 20.910 -1.980 18.537 1.00 91.88 278 ARG A O 1
ATOM 1951 N N . PHE A 1 279 ? 21.031 -3.984 17.522 1.00 93.25 279 PHE A N 1
ATOM 1952 C CA . PHE A 1 279 ? 19.612 -4.153 17.265 1.00 93.25 279 PHE A CA 1
ATOM 1953 C C . PHE A 1 279 ? 19.112 -5.435 17.928 1.00 93.25 279 PHE A C 1
ATOM 1955 O O . PHE A 1 279 ? 19.709 -6.496 17.734 1.00 93.25 279 PHE A O 1
ATOM 1962 N N . ALA A 1 280 ? 18.035 -5.328 18.696 1.00 93.88 280 ALA A N 1
ATOM 1963 C CA . ALA A 1 280 ? 17.289 -6.453 19.261 1.00 93.88 280 ALA A CA 1
ATOM 1964 C C . ALA A 1 280 ? 15.860 -5.992 19.570 1.00 93.88 280 ALA A C 1
ATOM 1966 O O . ALA A 1 280 ? 15.690 -4.841 19.974 1.00 93.88 280 ALA A O 1
ATOM 1967 N N . ASP A 1 281 ? 14.864 -6.857 19.402 1.00 92.06 281 ASP A N 1
ATOM 1968 C CA . ASP A 1 281 ? 13.481 -6.572 19.810 1.00 92.06 281 ASP A CA 1
ATOM 1969 C C . ASP A 1 281 ? 13.303 -6.911 21.300 1.00 92.06 281 ASP A C 1
ATOM 1971 O O . ASP A 1 281 ? 13.032 -8.045 21.692 1.00 92.06 281 ASP A O 1
ATOM 1975 N N . THR A 1 282 ? 13.550 -5.918 22.151 1.00 91.44 282 THR A N 1
ATOM 1976 C CA . THR A 1 282 ? 13.593 -6.061 23.616 1.00 91.44 282 THR A CA 1
ATOM 1977 C C . THR A 1 282 ? 12.256 -5.801 24.309 1.00 91.44 282 THR A C 1
ATOM 1979 O O . THR A 1 282 ? 12.146 -6.047 25.512 1.00 91.44 282 THR A O 1
ATOM 1982 N N . ASP A 1 283 ? 11.245 -5.317 23.587 1.00 84.81 283 ASP A N 1
ATOM 1983 C CA . ASP A 1 283 ? 9.895 -5.073 24.109 1.00 84.81 283 ASP A CA 1
ATOM 1984 C C . ASP A 1 283 ? 8.809 -5.937 23.443 1.00 84.81 283 ASP A C 1
ATOM 1986 O O . ASP A 1 283 ? 7.693 -6.000 23.964 1.00 84.81 283 ASP A O 1
ATOM 1990 N N . GLY A 1 284 ? 9.161 -6.701 22.406 1.00 86.75 284 GLY A N 1
ATOM 1991 C CA . GLY A 1 284 ? 8.305 -7.678 21.738 1.00 86.75 284 GLY A CA 1
ATOM 1992 C C . GLY A 1 284 ? 7.262 -7.038 20.830 1.00 86.75 284 GLY A C 1
ATOM 1993 O O . GLY A 1 284 ? 6.198 -7.626 20.629 1.00 86.75 284 GLY A O 1
ATOM 1994 N N . ASP A 1 285 ? 7.522 -5.824 20.339 1.00 79.88 285 ASP A N 1
ATOM 1995 C CA . ASP A 1 285 ? 6.602 -5.093 19.465 1.00 79.88 285 ASP A CA 1
ATOM 1996 C C . ASP A 1 285 ? 6.820 -5.376 17.964 1.00 79.88 285 ASP A C 1
ATOM 1998 O O . ASP A 1 285 ? 6.104 -4.833 17.115 1.00 79.88 285 ASP A O 1
ATOM 2002 N N . GLY A 1 286 ? 7.783 -6.244 17.634 1.00 84.19 286 GLY A N 1
ATOM 2003 C CA . GLY A 1 286 ? 8.169 -6.605 16.274 1.00 84.19 286 GLY A CA 1
ATOM 2004 C C . GLY A 1 286 ? 9.156 -5.627 15.632 1.00 84.19 286 GLY A C 1
ATOM 2005 O O . GLY A 1 286 ? 9.525 -5.808 14.467 1.00 84.19 286 GLY A O 1
ATOM 2006 N N . THR A 1 287 ? 9.592 -4.589 16.353 1.00 88.19 287 THR A N 1
ATOM 2007 C CA . THR A 1 287 ? 10.578 -3.597 15.916 1.00 88.19 287 THR A CA 1
ATOM 2008 C C . THR A 1 287 ? 11.857 -3.722 16.734 1.00 88.19 287 THR A C 1
ATOM 2010 O O . THR A 1 287 ? 11.865 -3.658 17.957 1.00 88.19 287 THR A O 1
ATOM 2013 N N . PHE A 1 288 ? 12.999 -3.797 16.057 1.00 91.44 288 PHE A N 1
ATOM 2014 C CA . PHE A 1 288 ? 14.285 -3.865 16.737 1.00 91.44 288 PHE A CA 1
ATOM 2015 C C . PHE A 1 288 ? 14.615 -2.510 17.375 1.00 91.44 288 PHE A C 1
ATOM 2017 O O . PHE A 1 288 ? 14.773 -1.493 16.687 1.00 91.44 288 PHE A O 1
ATOM 2024 N N . ASN A 1 289 ? 14.791 -2.496 18.695 1.00 89.75 289 ASN A N 1
ATOM 2025 C CA . ASN A 1 289 ? 15.295 -1.344 19.427 1.00 89.75 289 ASN A CA 1
ATOM 2026 C C . ASN A 1 289 ? 16.793 -1.148 19.119 1.00 89.75 289 ASN A C 1
ATOM 2028 O O . ASN A 1 289 ? 17.530 -2.110 18.918 1.00 89.75 289 ASN A O 1
ATOM 2032 N N . THR A 1 290 ? 17.265 0.100 19.116 1.00 90.62 290 THR A N 1
ATOM 2033 C CA . THR A 1 290 ? 18.692 0.465 19.008 1.00 90.62 290 THR A CA 1
ATOM 2034 C C . THR A 1 290 ? 18.928 1.821 19.663 1.00 90.62 290 THR A C 1
ATOM 2036 O O . THR A 1 290 ? 18.042 2.681 19.661 1.00 90.62 290 THR A O 1
ATOM 2039 N N . LEU A 1 291 ? 20.136 2.057 20.179 1.00 84.88 291 LEU A N 1
ATOM 2040 C CA . LEU A 1 291 ? 20.585 3.413 20.496 1.00 84.88 291 LEU A CA 1
ATOM 2041 C C . LEU A 1 291 ? 21.123 4.094 19.230 1.00 84.88 291 LEU A C 1
ATOM 2043 O O . LEU A 1 291 ? 21.897 3.504 18.472 1.00 84.88 291 LEU A O 1
ATOM 2047 N N . SER A 1 292 ? 20.713 5.343 19.008 1.00 69.69 292 SER A N 1
ATOM 2048 C CA . SER A 1 292 ? 21.284 6.211 17.974 1.00 69.69 292 SER A CA 1
ATOM 2049 C C . SER A 1 292 ? 22.590 6.830 18.474 1.00 69.69 292 SER A C 1
ATOM 2051 O O . SER A 1 292 ? 22.744 7.100 19.665 1.00 69.69 292 SER A O 1
ATOM 2053 N N . SER A 1 293 ? 23.548 7.057 17.574 1.00 65.19 293 SER A N 1
ATOM 2054 C CA . SER A 1 293 ? 24.805 7.745 17.898 1.00 65.19 293 SER A CA 1
ATOM 2055 C C . SER A 1 293 ? 24.637 9.258 18.096 1.00 65.19 293 SER A C 1
ATOM 2057 O O . SER A 1 293 ? 25.557 9.904 18.589 1.00 65.19 293 SER A O 1
ATOM 2059 N N . ASN A 1 294 ? 23.483 9.817 17.717 1.00 60.22 294 ASN A N 1
ATOM 2060 C CA . ASN A 1 294 ? 23.128 11.230 17.862 1.00 60.22 294 ASN A CA 1
ATOM 2061 C C . ASN A 1 294 ? 21.820 11.358 18.666 1.00 60.22 294 ASN A C 1
ATOM 2063 O O . ASN A 1 294 ? 21.046 10.406 18.708 1.00 60.22 294 ASN A O 1
ATOM 2067 N N . ASP A 1 295 ? 21.510 12.541 19.213 1.00 56.56 295 ASP A N 1
ATOM 2068 C CA . ASP A 1 295 ? 20.231 12.861 19.897 1.00 56.56 295 ASP A CA 1
ATOM 2069 C C . ASP A 1 295 ? 18.976 12.780 18.975 1.00 56.56 295 ASP A C 1
ATOM 2071 O O . ASP A 1 295 ? 17.929 13.357 19.268 1.00 56.56 295 ASP A O 1
ATOM 2075 N N . GLY A 1 296 ? 19.076 12.104 17.825 1.00 57.50 296 GLY A N 1
ATOM 2076 C CA . GLY A 1 296 ? 18.026 11.909 16.826 1.00 57.50 296 GLY A CA 1
ATOM 2077 C C . GLY A 1 296 ? 17.707 10.431 16.582 1.00 57.50 296 GLY A C 1
ATOM 2078 O O . GLY A 1 296 ? 18.352 9.539 17.128 1.00 57.50 296 GLY A O 1
ATOM 2079 N N . GLU A 1 297 ? 16.698 10.167 15.749 1.00 58.66 297 GLU A N 1
ATOM 2080 C CA . GLU A 1 297 ? 16.302 8.800 15.387 1.00 58.66 297 GLU A CA 1
ATOM 2081 C C . GLU A 1 297 ? 17.459 8.007 14.744 1.00 58.66 297 GLU A C 1
ATOM 2083 O O . GLU A 1 297 ? 18.314 8.604 14.083 1.00 58.66 297 GLU A O 1
ATOM 2088 N N . PRO A 1 298 ? 17.520 6.677 14.942 1.00 64.94 298 PRO A N 1
ATOM 2089 C CA . PRO A 1 298 ? 18.556 5.843 14.338 1.00 64.94 298 PRO A CA 1
ATOM 2090 C C . PRO A 1 298 ? 18.504 5.902 12.804 1.00 64.94 298 PRO A C 1
ATOM 2092 O O . PRO A 1 29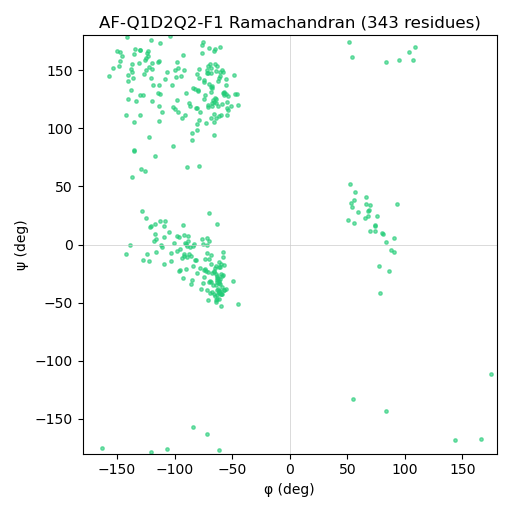8 ? 17.423 5.955 12.221 1.00 64.94 298 PRO A O 1
ATOM 2095 N N . GLU A 1 299 ? 19.673 5.849 12.149 1.00 69.00 299 GLU A N 1
ATOM 2096 C CA . GLU A 1 299 ? 19.791 5.886 10.676 1.00 69.00 299 GLU A CA 1
ATOM 2097 C C . GLU A 1 299 ? 19.025 4.754 9.983 1.00 69.00 299 GLU A C 1
ATOM 2099 O O . GLU A 1 299 ? 18.617 4.893 8.830 1.00 69.00 299 GLU A O 1
ATOM 2104 N N . ARG A 1 300 ? 18.824 3.632 10.681 1.00 81.06 300 ARG A N 1
ATOM 2105 C CA . ARG A 1 300 ? 18.108 2.477 10.157 1.00 81.06 300 ARG A CA 1
ATOM 2106 C C . ARG A 1 300 ? 17.221 1.856 11.223 1.00 81.06 300 ARG A C 1
ATOM 2108 O O . ARG A 1 300 ? 17.567 1.840 12.403 1.00 81.06 300 ARG A O 1
ATOM 2115 N N . ARG A 1 301 ? 16.079 1.340 10.782 1.00 86.44 301 ARG A N 1
ATOM 2116 C CA . ARG A 1 301 ? 15.138 0.553 11.579 1.00 86.44 301 ARG A CA 1
ATOM 2117 C C . ARG A 1 301 ? 15.004 -0.815 10.925 1.00 86.44 301 ARG A C 1
ATOM 2119 O O . ARG A 1 301 ? 15.046 -0.904 9.700 1.00 86.44 301 ARG A O 1
ATOM 2126 N N . PHE A 1 302 ? 14.878 -1.840 11.754 1.00 91.25 302 PHE A N 1
ATOM 2127 C CA . PHE A 1 302 ? 14.604 -3.205 11.328 1.00 91.25 302 PHE A CA 1
ATOM 2128 C C . PHE A 1 302 ? 13.386 -3.709 12.090 1.00 91.25 302 PHE A C 1
ATOM 2130 O O . PHE A 1 302 ? 13.174 -3.336 13.245 1.00 91.25 302 PHE A O 1
ATOM 2137 N N . THR A 1 303 ? 12.603 -4.546 11.434 1.00 90.75 303 THR A N 1
ATOM 2138 C CA . THR A 1 303 ? 11.436 -5.239 11.978 1.00 90.75 303 THR A CA 1
ATOM 2139 C C . THR A 1 303 ? 11.603 -6.742 11.800 1.00 90.75 303 THR A C 1
ATOM 2141 O O . THR A 1 303 ? 12.449 -7.177 11.015 1.00 90.75 303 THR A O 1
ATOM 2144 N N . LEU A 1 304 ? 10.776 -7.543 12.472 1.00 90.62 304 LEU A N 1
ATOM 2145 C CA . LEU A 1 304 ? 10.745 -8.989 12.226 1.00 90.62 304 LEU A CA 1
ATOM 2146 C C . LEU A 1 304 ? 10.361 -9.327 10.787 1.00 90.62 304 LEU A C 1
ATOM 2148 O O . LEU A 1 304 ? 10.864 -10.292 10.225 1.00 90.62 304 LEU A O 1
ATOM 2152 N N . VAL A 1 305 ? 9.566 -8.482 10.129 1.00 85.38 305 VAL A N 1
ATOM 2153 C CA . VAL A 1 305 ? 9.276 -8.631 8.697 1.00 85.38 305 VAL A CA 1
ATOM 2154 C C . VAL A 1 305 ? 10.549 -8.473 7.862 1.00 85.38 305 VAL A C 1
ATOM 2156 O O . VAL A 1 305 ? 10.792 -9.278 6.965 1.00 85.38 305 VAL A O 1
ATOM 2159 N N . ASP A 1 306 ? 11.402 -7.487 8.171 1.00 90.62 306 ASP A N 1
ATOM 2160 C CA . ASP A 1 306 ? 12.682 -7.310 7.467 1.00 90.62 306 ASP A CA 1
ATOM 2161 C C . ASP A 1 306 ? 13.598 -8.524 7.653 1.00 90.62 306 ASP A C 1
ATOM 2163 O O . ASP A 1 306 ? 14.295 -8.930 6.720 1.00 90.62 306 ASP A O 1
ATOM 2167 N N . THR A 1 307 ? 13.603 -9.102 8.856 1.00 94.38 307 THR A N 1
ATOM 2168 C CA . THR A 1 307 ? 14.421 -10.267 9.200 1.00 94.38 307 THR A CA 1
ATOM 2169 C C . THR A 1 307 ? 13.742 -11.600 8.907 1.00 94.38 307 THR A C 1
ATOM 2171 O O . THR A 1 307 ? 14.329 -12.639 9.211 1.00 94.38 307 THR A O 1
ATOM 2174 N N .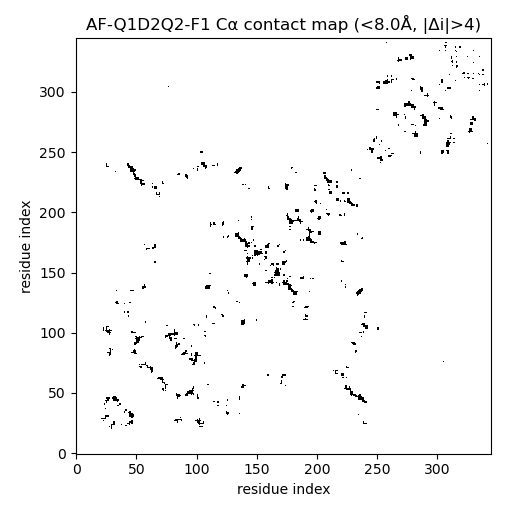 ALA A 1 308 ? 12.576 -11.591 8.258 1.00 92.94 308 ALA A N 1
ATOM 2175 C CA . ALA A 1 308 ? 11.817 -12.786 7.918 1.00 92.94 308 ALA A CA 1
ATOM 2176 C C . ALA A 1 308 ? 11.571 -13.689 9.145 1.00 92.94 308 ALA A C 1
ATOM 2178 O O . ALA A 1 308 ? 11.930 -14.863 9.136 1.00 92.94 308 ALA A O 1
ATOM 2179 N N . GLY A 1 309 ? 11.047 -13.092 10.215 1.00 92.69 309 GLY A N 1
ATOM 2180 C CA . GLY A 1 309 ? 10.700 -13.719 11.495 1.00 92.69 309 GLY A CA 1
ATOM 2181 C C . GLY A 1 309 ? 11.871 -13.803 12.471 1.00 92.69 309 GLY A C 1
ATOM 2182 O O . GLY A 1 309 ? 11.700 -13.800 13.676 1.00 92.69 309 GLY A O 1
ATOM 2183 N N . CYS A 1 310 ? 13.116 -13.765 12.003 1.00 96.38 310 CYS A N 1
ATOM 2184 C CA . CYS A 1 310 ? 14.248 -14.054 12.879 1.00 96.38 310 CYS A CA 1
ATOM 2185 C C . CYS A 1 310 ? 14.575 -12.933 13.874 1.00 96.38 310 CYS A C 1
ATOM 2187 O O . CYS A 1 310 ? 14.864 -11.803 13.470 1.00 96.38 310 CYS A O 1
ATOM 2189 N N . ASN A 1 311 ? 14.681 -13.272 15.159 1.00 95.06 311 ASN A N 1
ATOM 2190 C CA . ASN A 1 311 ? 15.298 -12.411 16.170 1.00 95.06 311 ASN A CA 1
ATOM 2191 C C . ASN A 1 311 ? 16.840 -12.421 16.068 1.00 95.06 311 ASN A C 1
ATOM 2193 O O . ASN A 1 311 ? 17.428 -13.209 15.318 1.00 95.06 311 ASN A O 1
ATOM 2197 N N . CYS A 1 312 ? 17.543 -11.563 16.816 1.00 95.12 312 CYS A N 1
ATOM 2198 C CA . CYS A 1 312 ? 19.000 -11.488 16.692 1.00 95.12 312 CYS A CA 1
ATOM 2199 C C . CYS A 1 312 ? 19.713 -12.804 17.053 1.00 95.12 312 CYS A C 1
ATOM 2201 O O . CYS A 1 312 ? 20.666 -13.196 16.371 1.00 95.12 312 CYS A O 1
ATOM 2203 N N . ALA A 1 313 ? 19.268 -13.504 18.099 1.00 94.06 313 ALA A N 1
ATOM 2204 C CA . ALA A 1 313 ? 19.870 -14.776 18.501 1.00 94.06 313 ALA A CA 1
ATOM 2205 C C . ALA A 1 313 ? 19.793 -15.838 17.391 1.00 94.06 313 ALA A C 1
ATOM 2207 O O . ALA A 1 313 ? 20.787 -16.518 17.117 1.00 94.06 313 ALA A O 1
ATOM 2208 N N . GLN A 1 314 ? 18.646 -15.932 16.716 1.00 95.69 314 GLN A N 1
ATOM 2209 C CA . GLN A 1 314 ? 18.436 -16.832 15.584 1.00 95.69 314 GLN A CA 1
ATOM 2210 C C . GLN A 1 314 ? 19.269 -16.412 14.365 1.00 95.69 314 GLN A C 1
ATOM 2212 O O . GLN A 1 314 ? 19.886 -17.264 13.730 1.00 95.69 314 GLN A O 1
ATOM 2217 N N . ILE A 1 315 ? 19.373 -15.111 14.067 1.00 96.56 315 ILE A N 1
ATOM 2218 C CA . ILE A 1 315 ? 20.207 -14.602 12.961 1.00 96.56 315 ILE A CA 1
ATOM 2219 C C . ILE A 1 315 ? 21.686 -14.940 13.183 1.00 96.56 315 ILE A C 1
ATOM 2221 O O . ILE A 1 315 ? 22.367 -15.414 12.273 1.00 96.56 315 ILE A O 1
ATOM 2225 N N . VAL A 1 316 ? 22.197 -14.698 14.393 1.00 94.94 316 VAL A N 1
ATOM 2226 C CA . VAL A 1 316 ? 23.585 -15.009 14.771 1.00 94.94 316 VAL A CA 1
ATOM 2227 C C . VAL A 1 316 ? 23.861 -16.504 14.617 1.00 94.94 316 VAL A C 1
ATOM 2229 O O . VAL A 1 316 ? 24.904 -16.869 14.070 1.00 94.94 316 VAL A O 1
ATOM 2232 N N . ASP A 1 317 ? 22.924 -17.357 15.038 1.00 94.31 317 ASP A N 1
ATOM 2233 C CA . ASP A 1 317 ? 23.028 -18.810 14.879 1.00 94.31 317 ASP A CA 1
ATOM 2234 C C . ASP A 1 317 ? 23.034 -19.226 13.399 1.00 94.31 317 ASP A C 1
ATOM 2236 O O . ASP A 1 317 ? 23.952 -19.913 12.945 1.00 94.31 317 ASP A O 1
ATOM 2240 N N . ALA A 1 318 ? 22.085 -18.714 12.608 1.00 94.19 318 ALA A N 1
ATOM 2241 C CA . ALA A 1 318 ? 21.954 -19.011 11.182 1.00 94.19 318 ALA A CA 1
ATOM 2242 C C . ALA A 1 318 ? 23.171 -18.555 10.354 1.00 94.19 318 ALA A C 1
ATOM 2244 O O . ALA A 1 318 ? 23.507 -19.165 9.336 1.00 94.19 318 ALA A O 1
ATOM 2245 N N . LEU A 1 319 ? 23.866 -17.499 10.791 1.00 95.12 319 LEU A N 1
ATOM 2246 C CA . LEU A 1 319 ? 25.104 -17.013 10.177 1.00 95.12 319 LEU A CA 1
ATOM 2247 C C . LEU A 1 319 ? 26.374 -17.710 10.705 1.00 95.12 319 LEU A C 1
ATOM 2249 O O . LEU A 1 319 ? 27.468 -17.413 10.218 1.00 95.12 319 LEU A O 1
ATOM 2253 N N . GLY A 1 320 ? 26.262 -18.629 11.672 1.00 94.75 320 GLY A N 1
ATOM 2254 C CA . GLY A 1 320 ? 27.399 -19.339 12.268 1.00 94.75 320 GLY A CA 1
ATOM 2255 C C . GLY A 1 320 ? 28.306 -18.444 13.120 1.00 94.75 320 GLY A C 1
ATOM 2256 O O . GLY A 1 320 ? 29.518 -18.663 13.186 1.00 94.75 320 GLY A O 1
ATOM 2257 N N . MET A 1 321 ? 27.741 -17.400 13.727 1.00 93.44 321 MET A N 1
ATOM 2258 C CA . MET A 1 321 ? 28.451 -16.436 14.568 1.00 93.44 321 MET A CA 1
ATOM 2259 C C . MET A 1 321 ? 28.403 -16.843 16.053 1.00 93.44 321 MET A C 1
ATOM 2261 O O . MET A 1 321 ? 27.603 -17.675 16.471 1.00 93.44 321 MET A O 1
ATOM 2265 N N . SER A 1 322 ? 29.278 -16.260 16.882 1.00 89.50 322 SER A N 1
ATOM 2266 C CA . SER A 1 322 ? 29.264 -16.513 18.332 1.00 89.50 322 SER A CA 1
ATOM 2267 C C . SER A 1 322 ? 28.016 -15.915 18.989 1.00 89.50 322 SER A C 1
ATOM 2269 O O . SER A 1 322 ? 27.701 -14.747 18.763 1.00 89.50 322 SER A O 1
ATOM 2271 N N . GLN A 1 323 ? 27.373 -16.672 19.884 1.00 86.44 323 GLN A N 1
ATOM 2272 C CA . GLN A 1 323 ? 26.205 -16.236 20.667 1.00 86.44 323 GLN A CA 1
ATOM 2273 C C . GLN A 1 323 ? 26.480 -15.013 21.563 1.00 86.44 323 GLN A C 1
ATOM 2275 O O . GLN A 1 323 ? 25.554 -14.314 21.966 1.00 86.44 323 GLN A O 1
ATOM 2280 N N . GLU A 1 324 ? 27.748 -14.680 21.826 1.00 83.88 324 GLU A N 1
ATOM 2281 C CA . GLU A 1 324 ? 28.122 -13.417 22.482 1.00 83.88 324 GLU A CA 1
ATOM 2282 C C . GLU A 1 324 ? 27.648 -12.183 21.695 1.00 83.88 324 GLU A C 1
ATOM 2284 O O . GLU A 1 324 ? 27.363 -11.146 22.290 1.00 83.88 324 GLU A O 1
ATOM 2289 N N . HIS A 1 325 ? 27.499 -12.292 20.369 1.00 82.38 325 HIS A N 1
ATOM 2290 C CA . HIS A 1 325 ? 26.940 -11.216 19.552 1.00 82.38 325 HIS A CA 1
ATOM 2291 C C . HIS A 1 325 ? 25.475 -10.949 19.910 1.00 82.38 325 HIS A C 1
ATOM 2293 O O . HIS A 1 325 ? 25.103 -9.790 20.099 1.00 82.38 325 HIS A O 1
ATOM 2299 N N . ALA A 1 326 ? 24.677 -12.007 20.081 1.00 86.12 326 ALA A N 1
ATOM 2300 C CA . ALA A 1 326 ? 23.260 -11.903 20.416 1.00 86.12 326 ALA A CA 1
ATOM 2301 C C . ALA A 1 326 ? 23.035 -11.263 21.794 1.00 86.12 326 ALA A C 1
ATOM 2303 O O . ALA A 1 326 ? 22.130 -10.453 21.961 1.00 86.12 326 ALA A O 1
ATOM 2304 N N . GLN A 1 327 ? 23.928 -11.516 22.758 1.00 87.25 327 GLN A N 1
ATOM 2305 C CA . GLN A 1 327 ? 23.839 -10.946 24.110 1.00 87.25 327 GLN A CA 1
ATOM 2306 C C . GLN A 1 327 ? 23.905 -9.411 24.157 1.00 87.25 327 GLN A C 1
ATOM 2308 O O . GLN A 1 327 ? 23.506 -8.818 25.160 1.00 87.25 327 GLN A O 1
ATOM 2313 N N . SER A 1 328 ? 24.417 -8.775 23.098 1.00 89.25 328 SER A N 1
ATOM 2314 C CA . SER A 1 328 ? 24.530 -7.316 22.967 1.00 89.25 328 SER A CA 1
ATOM 2315 C C . SER A 1 328 ? 23.618 -6.710 21.893 1.00 89.25 328 SER A C 1
ATOM 2317 O O . SER A 1 328 ? 23.651 -5.493 21.696 1.00 89.25 328 SER A O 1
ATOM 2319 N N . GLY A 1 329 ? 22.839 -7.541 21.196 1.00 92.25 329 GLY A N 1
ATOM 2320 C CA . GLY A 1 329 ? 22.133 -7.187 19.967 1.00 92.25 329 GLY A CA 1
ATOM 2321 C C . GLY A 1 329 ? 23.003 -7.299 18.706 1.00 92.25 329 GLY A C 1
ATOM 2322 O O . GLY A 1 329 ? 24.238 -7.218 18.724 1.00 92.25 329 GLY A O 1
ATOM 2323 N N . CYS A 1 330 ? 22.342 -7.461 17.565 1.00 94.56 330 CYS A N 1
ATOM 2324 C CA . CYS A 1 330 ? 22.974 -7.679 16.268 1.00 94.56 330 CYS A CA 1
ATOM 2325 C C . CYS A 1 330 ? 23.567 -6.373 15.759 1.00 94.56 330 CYS A C 1
ATOM 2327 O O . CYS A 1 330 ? 22.961 -5.319 15.913 1.00 94.56 330 CYS A O 1
ATOM 2329 N N . SER A 1 331 ? 24.757 -6.405 15.151 1.00 93.38 331 SER A N 1
ATOM 2330 C CA . SER A 1 331 ? 25.286 -5.191 14.515 1.00 93.38 331 SER A CA 1
ATOM 2331 C C . SER A 1 331 ? 24.467 -4.828 13.278 1.00 93.38 331 SER A C 1
ATOM 2333 O O . SER A 1 331 ? 23.934 -5.718 12.615 1.00 93.38 331 SER A O 1
ATOM 2335 N N . LEU A 1 332 ? 24.474 -3.543 12.904 1.00 92.19 332 LEU A N 1
ATOM 2336 C CA . LEU A 1 332 ? 23.917 -3.064 11.630 1.00 92.19 332 LEU A CA 1
ATOM 2337 C C . LEU A 1 332 ? 24.336 -3.953 10.446 1.00 92.19 332 LEU A C 1
ATOM 2339 O O . LEU A 1 332 ? 23.496 -4.472 9.721 1.00 92.19 332 LEU A O 1
ATOM 2343 N N . SER A 1 333 ? 25.639 -4.214 10.318 1.00 92.50 333 SER A N 1
ATOM 2344 C CA . SER A 1 333 ? 26.195 -5.048 9.247 1.00 92.50 333 SER A CA 1
ATOM 2345 C C . SER A 1 333 ? 25.721 -6.506 9.275 1.00 92.50 333 SER A C 1
ATOM 2347 O O . SER A 1 333 ? 25.666 -7.149 8.230 1.00 92.50 333 SER A O 1
ATOM 2349 N N . THR A 1 334 ? 25.397 -7.040 10.456 1.00 95.56 334 THR A N 1
ATOM 2350 C CA . THR A 1 334 ? 24.877 -8.408 10.600 1.00 95.56 334 THR A CA 1
ATOM 2351 C C . THR A 1 334 ? 23.455 -8.473 10.055 1.00 95.56 334 THR A C 1
ATOM 2353 O O . THR A 1 334 ? 23.159 -9.343 9.238 1.00 95.56 334 THR A O 1
ATOM 2356 N N . LEU A 1 335 ? 22.605 -7.514 10.441 1.00 95.25 335 LEU A N 1
ATOM 2357 C CA . LEU A 1 335 ? 21.235 -7.434 9.939 1.00 95.25 335 LEU A CA 1
ATOM 2358 C C . LEU A 1 335 ? 21.192 -7.136 8.440 1.00 95.25 335 LEU A C 1
ATOM 2360 O O . LEU A 1 335 ? 20.460 -7.799 7.721 1.00 95.25 335 LEU A O 1
ATOM 2364 N N . GLU A 1 336 ? 22.011 -6.216 7.929 1.00 93.56 336 GLU A N 1
ATOM 2365 C CA . GLU A 1 336 ? 22.054 -5.929 6.487 1.00 93.56 336 GLU A CA 1
ATOM 2366 C C . GLU A 1 336 ? 22.460 -7.154 5.656 1.00 93.56 336 GLU A C 1
ATOM 2368 O O . GLU A 1 336 ? 21.865 -7.415 4.610 1.00 93.56 336 GLU A O 1
ATOM 2373 N N . ASN A 1 337 ? 23.431 -7.939 6.137 1.00 94.69 337 ASN A N 1
ATOM 2374 C CA . ASN A 1 337 ? 23.824 -9.197 5.501 1.00 94.69 337 ASN A CA 1
ATOM 2375 C C . ASN A 1 337 ? 22.669 -10.209 5.513 1.00 94.69 337 ASN A C 1
ATOM 2377 O O . ASN A 1 337 ? 22.358 -10.795 4.478 1.00 94.69 337 ASN A O 1
ATOM 2381 N N . TRP A 1 338 ? 22.002 -10.374 6.657 1.00 95.69 338 TRP A N 1
ATOM 2382 C CA . TRP A 1 338 ? 20.847 -11.260 6.782 1.00 95.69 338 TRP A CA 1
ATOM 2383 C C . TRP A 1 338 ? 19.703 -10.863 5.840 1.00 95.69 338 TRP A C 1
ATOM 2385 O O . TRP A 1 338 ? 19.275 -11.673 5.019 1.00 95.69 338 TRP A O 1
ATOM 2395 N N . VAL A 1 339 ? 19.276 -9.599 5.895 1.00 94.19 339 VAL A N 1
ATOM 2396 C CA . VAL A 1 339 ? 18.193 -9.042 5.070 1.00 94.19 339 VAL A CA 1
ATOM 2397 C C . VAL A 1 339 ? 18.488 -9.223 3.579 1.00 94.19 339 VAL A C 1
ATOM 2399 O O . VAL A 1 339 ? 17.590 -9.553 2.809 1.00 94.19 339 VAL A O 1
ATOM 2402 N N . SER A 1 340 ? 19.745 -9.053 3.153 1.00 91.31 340 SER A N 1
ATOM 2403 C CA . SER A 1 340 ? 20.137 -9.309 1.762 1.00 91.31 340 SER A CA 1
ATOM 2404 C C . SER A 1 340 ? 19.919 -10.771 1.364 1.00 91.31 340 SER A C 1
ATOM 2406 O O . SER A 1 340 ? 19.413 -11.036 0.280 1.00 91.31 340 SER A O 1
ATOM 2408 N N . ARG A 1 341 ? 20.256 -11.728 2.239 1.00 92.31 341 ARG A N 1
ATOM 2409 C CA . ARG A 1 341 ? 20.127 -13.168 1.951 1.00 92.31 341 ARG A CA 1
ATOM 2410 C C . ARG A 1 341 ? 18.681 -13.629 1.874 1.00 92.31 341 ARG A C 1
ATOM 2412 O O . ARG A 1 341 ? 18.350 -14.439 1.012 1.00 92.31 341 ARG A O 1
ATOM 2419 N N . VAL A 1 342 ? 17.827 -13.154 2.778 1.00 90.00 342 VAL A N 1
ATOM 2420 C CA . VAL A 1 342 ? 16.418 -13.578 2.799 1.00 90.00 342 VAL A CA 1
ATOM 2421 C C . VAL A 1 342 ? 15.609 -12.974 1.654 1.00 90.00 342 VAL A C 1
ATOM 2423 O O . VAL A 1 342 ? 14.602 -13.555 1.279 1.00 90.00 342 VAL A O 1
ATOM 2426 N N . LYS A 1 343 ? 16.066 -11.867 1.051 1.00 78.81 343 LYS A N 1
ATOM 2427 C CA . LYS A 1 343 ? 15.455 -11.273 -0.152 1.00 78.81 343 LYS A CA 1
ATOM 2428 C C . LYS A 1 343 ? 15.814 -11.992 -1.457 1.00 78.81 343 LYS A C 1
ATOM 2430 O O . LYS A 1 343 ? 15.112 -11.822 -2.448 1.00 78.81 343 LYS A O 1
ATOM 2435 N N . GLU A 1 344 ? 16.903 -12.758 -1.481 1.00 74.06 344 GLU A N 1
ATOM 2436 C CA . GLU A 1 344 ? 17.365 -13.496 -2.668 1.00 74.06 344 GLU A CA 1
ATOM 2437 C C . GLU A 1 344 ? 16.739 -14.901 -2.805 1.00 74.06 344 GLU A C 1
ATOM 2439 O O . GLU A 1 344 ? 16.932 -15.546 -3.837 1.00 74.06 344 GLU A O 1
ATOM 2444 N N . ASN A 1 345 ? 16.000 -15.374 -1.792 1.00 50.88 345 ASN A N 1
ATOM 2445 C CA . ASN A 1 345 ? 15.423 -16.726 -1.700 1.00 50.88 345 ASN A CA 1
ATOM 2446 C C . ASN A 1 345 ? 13.915 -16.702 -1.462 1.00 50.88 345 ASN A C 1
ATOM 2448 O O . ASN A 1 345 ? 13.259 -17.720 -1.778 1.00 50.88 345 ASN A O 1
#

Organism: Myxococcus xanthus (strain DK1622) (NCBI:txid246197)

Solvent-accessible surface area (backbone atoms only — not comparable to full-atom values): 17533 Å² total; per-residue (Å²): 143,84,88,82,83,81,84,79,82,79,82,79,77,79,74,80,77,77,73,74,95,56,47,78,43,24,11,32,49,50,50,48,75,8,26,66,52,51,91,82,25,68,35,33,16,20,17,27,13,15,15,61,43,37,16,48,36,86,63,57,79,50,48,38,72,65,18,73,89,32,71,42,45,81,27,80,59,50,61,46,76,31,32,13,8,53,83,24,90,28,27,54,3,79,65,13,20,57,22,4,24,17,12,76,60,27,39,56,25,59,36,43,68,51,45,40,75,36,24,95,65,36,37,63,49,32,54,59,94,88,57,73,62,24,28,17,34,35,28,29,26,9,20,24,88,70,42,59,24,77,38,80,39,79,50,92,66,44,26,21,76,55,51,51,84,49,16,31,64,46,70,34,18,23,7,29,37,29,17,27,40,79,31,42,36,82,34,78,35,73,41,28,44,11,25,27,44,64,57,26,57,33,39,66,98,52,52,60,37,17,50,50,102,48,84,43,29,77,82,19,31,37,16,21,43,27,30,30,22,55,37,27,69,54,27,35,32,25,15,28,48,65,80,59,62,43,88,57,66,59,70,29,35,53,92,62,32,78,33,91,65,44,73,69,49,46,79,37,80,78,80,54,82,28,48,69,57,9,31,30,31,61,83,51,81,43,47,40,41,58,38,39,92,53,105,53,84,54,97,70,83,52,34,23,69,61,47,25,27,32,46,37,56,54,49,32,53,76,70,73,48,64,69,72,47,30,34,46,21,31,41,58,71,55,50,55,53,48,36,55,55,67,73,76,108

pLDDT: mean 88.93, std 14.38, range [37.09, 98.81]

Secondary structure (DSSP, 8-state):
--------------------TTGGG-BTTS--SBS--TTT-TTEEEEE--B-S----S---SB-TTSTTPBP---SS-SSSS--SSSSS-TT-TT--GGGGBPTTEEE---HHHHHHH-TTGGGGT--TTPPP-EEEEEEEESSTT-B-BSSB-STT-STT---TTBBP-TT--EEEEEEESSSEEPSSTT--EE--GGGGGGTTSSEE-S-SSGGGTTSS-HHHH-EE-SSSSEEEEEEEP-S--SS-SSS-TTT-SSSS--SSPPPTTSS---BTEEB-SSSSSB-B-B-SSSS--S---BTTTTTT--HHHHHHHTT--TTTGGG-EEHHHHHHHHHHHH--

Foldseek 3Di:
DDDDDDDDDDPDDDDPPPPPPAQQCFWLLRQALFLRPCVQQRFKGFFFAWADQFFQACDQPQAQPQFGPDGFDDQFDWQPLLQTTCNGPCRQRVRTHQQSGTHQQKGFAAALVLQCVRHVQQQPRGDDPPDDQAWAWGNFFALDDQETQCADDPDPCGALPNNDPRHHDDSRGQAKTFTHTPAADAHPRPPTGHIQHAQSPSRPPFQWGQDAPDPRCVGRSHSNRGITGRHRPRTGHMMGGNPADPPQPLSAHPVQAPDPNQDPDQAAPVNDQAEAQFWFNNPSSQKTTHDHPDPDDHPDIDGCSLLSNDTQQRLCVVVVHDSNCSNRHHGNVSSVVNSVVSVVD

InterPro domains:
  IPR028974 TSP type-3 repeat [SSF103647] (242-314)

Mean predicted aligned error: 10.31 Å

Sequence (345 aa):
MACGLIFGSLLMAASPGFAHPSDAAGCADRQREGFKDIARWPDIAGCAGAWRIPGLHTDNPGIAPACPGLVTFDTLTPACGRKGGDDGPKPGGAGCNVADLCASGWHVCTSDAEVMSRSSTGCKGATKAGDQALFFATRQSTNGCGACANGTSTGPECDSESCTPGCLQTARTSNDFFGCGNFGTEATCGPLNRFSENLCSGLEGSPWSCNAATTADDNGLCEAYTAIKTGSRFGGVLCCRDTCTDSDKDGVCDSADRCAGTVLPESLSTGSLPGMNRFADTDGDGTFNTLSSNDGEPERRFTLVDTAGCNCAQIVDALGMSQEHAQSGCSLSTLENWVSRVKEN

Radius of gyration: 22.43 Å; Cα contacts (8 Å, |Δi|>4): 880; chains: 1; bounding box: 55×60×82 Å